Protein AF-N1Q7E8-F1 (afdb_monomer_lite)

Foldseek 3Di:
DDDDDDDDDDDDDDDDDDDDDDDDDDPPDDDDDDDPPPPPFPADVQATEDDDDDAALPGDPLLVQLQVVVVVVDALCVSQVVCSNVRHHRDDSVCSVVSNVVNVVNNVVVVVVCVVVVVDDDDPPVVVVCVVVVVVVCVVCVVVVVVVLLVVLQVVQVVVCVVVVHNDDHSVRSVVQVVCVVVVNHDDDPVPDPCPPVVVVVVVVVVVVVVVVVVVVVVVVVVVVVVVVVVVVVVVVVVVVVVVVVVVVVVVVVVVVVVVVVVVVVVVVVVVVVVVVVVVVVVVVVVVVVVVVVVVVVVQVVCCVVPVDGDD

Organism: Pseudocercospora fijiensis (strain CIRAD86) (NCBI:txid383855)

Radius of gyration: 53.57 Å; chains: 1; bounding box: 109×152×91 Å

InterPro domains:
  IPR056043 Domain of unknown function DUF7626 [PF24625] (58-112)

Secondary structure (DSSP, 8-state):
----------PPPPP---------------------------EETTEEE---PPP-SS--HHHHHHHHHHHTT--HHHHHHHHHHTT-EE--HHHHHHHHHHHHHHHHHHHHHHHHTTSS-PPTTHHHHHHHHHHHHHHHHHHHHHHHHHHHHHHHHHHHHHHHTS----HHHHHHHHHHHHTT-PPPPGGG-S-HHHHHHHHHHHHHHHHHHHHHHHHHHHHHHHHHHHHHHHHHHHHHHHHHHHHHHHHHHHHHHHHHHHHHHHHHHHHHHHHHHHHHHHHHHHHHHHHHHHHHHHHHHHHHHHHSS---

Structure (mmCIF, N/CA/C/O backbone):
data_AF-N1Q7E8-F1
#
_entry.id   AF-N1Q7E8-F1
#
loop_
_atom_site.group_PDB
_atom_site.id
_atom_site.type_symbol
_atom_site.label_atom_id
_atom_site.label_alt_id
_atom_site.label_comp_id
_atom_site.label_asym_id
_atom_site.label_entity_id
_atom_site.label_seq_id
_atom_site.pdbx_PDB_ins_code
_atom_site.Cartn_x
_atom_site.Cartn_y
_atom_site.Cartn_z
_atom_site.occupancy
_atom_site.B_iso_or_equiv
_atom_site.auth_seq_id
_atom_site.auth_comp_id
_atom_site.auth_asym_id
_atom_site.auth_atom_id
_atom_site.pdbx_PDB_model_num
ATOM 1 N N . MET A 1 1 ? 36.786 -18.836 21.505 1.00 41.03 1 MET A N 1
ATOM 2 C CA . MET A 1 1 ? 35.660 -17.904 21.715 1.00 41.03 1 MET A CA 1
ATOM 3 C C . MET A 1 1 ? 34.757 -18.063 20.502 1.00 41.03 1 MET A C 1
ATOM 5 O O . MET A 1 1 ? 35.149 -17.653 19.423 1.00 41.03 1 MET A O 1
ATOM 9 N N . SER A 1 2 ? 33.827 -19.023 20.539 1.00 41.47 2 SER A N 1
ATOM 10 C CA . SER A 1 2 ? 32.425 -18.819 20.968 1.00 41.47 2 SER A CA 1
ATOM 11 C C . SER A 1 2 ? 31.770 -17.718 20.135 1.00 41.47 2 SER A C 1
ATOM 13 O O . SER A 1 2 ? 32.227 -16.586 20.172 1.00 41.47 2 SER A O 1
ATOM 15 N N . GLY A 1 3 ? 30.714 -17.918 19.373 1.00 39.44 3 GLY A N 1
ATOM 16 C CA . GLY A 1 3 ? 29.769 -19.008 19.199 1.00 39.44 3 GLY A CA 1
ATOM 17 C C . GLY A 1 3 ? 28.640 -18.323 18.433 1.00 39.44 3 GLY A C 1
ATOM 18 O O . GLY A 1 3 ? 28.176 -17.278 18.880 1.00 39.44 3 GLY A O 1
ATOM 19 N N . LEU A 1 4 ? 28.295 -18.809 17.243 1.00 42.03 4 LEU A N 1
ATOM 20 C CA . LEU A 1 4 ? 27.219 -18.218 16.454 1.00 42.03 4 LEU A CA 1
ATOM 21 C C . LEU A 1 4 ? 26.187 -19.303 16.177 1.00 42.03 4 LEU A C 1
ATOM 23 O O . LEU A 1 4 ? 26.472 -20.312 15.532 1.00 42.03 4 LEU A O 1
ATOM 27 N N . GLU A 1 5 ? 25.027 -19.085 16.777 1.00 44.38 5 GLU A N 1
ATOM 28 C CA . GLU A 1 5 ? 23.849 -19.932 16.785 1.00 44.38 5 GLU A CA 1
ATOM 29 C C . GLU A 1 5 ? 23.361 -20.210 15.360 1.00 44.38 5 GLU A C 1
ATOM 31 O O . GLU A 1 5 ? 23.044 -19.300 14.594 1.00 44.38 5 GLU A O 1
ATOM 36 N N . MET A 1 6 ? 23.266 -21.493 15.016 1.00 42.44 6 MET A N 1
ATOM 37 C CA . MET A 1 6 ? 22.452 -21.964 13.904 1.00 42.44 6 MET A CA 1
ATOM 38 C C . MET A 1 6 ? 21.135 -22.477 14.481 1.00 42.44 6 MET A C 1
ATOM 40 O O . MET A 1 6 ? 21.096 -23.551 15.075 1.00 42.44 6 MET A O 1
ATOM 44 N N . PHE A 1 7 ? 20.060 -21.709 14.309 1.00 37.38 7 PHE A N 1
ATOM 45 C CA . PHE A 1 7 ? 18.698 -22.143 14.613 1.00 37.38 7 PHE A CA 1
ATOM 46 C C . PHE A 1 7 ? 17.868 -22.103 13.324 1.00 37.38 7 PHE A C 1
ATOM 48 O O . PHE A 1 7 ? 17.319 -21.074 12.943 1.00 37.38 7 PHE A O 1
ATOM 55 N N . TRP A 1 8 ? 17.819 -23.236 12.624 1.00 39.56 8 TRP A N 1
ATOM 56 C CA . TRP A 1 8 ? 16.884 -23.516 11.533 1.00 39.56 8 TRP A CA 1
ATOM 57 C C . TRP A 1 8 ? 16.322 -24.924 11.742 1.00 39.56 8 TRP A C 1
ATOM 59 O O . TRP A 1 8 ? 17.095 -25.860 11.926 1.00 39.56 8 TRP A O 1
ATOM 69 N N . GLY A 1 9 ? 14.996 -25.083 11.658 1.00 36.50 9 GLY A N 1
ATOM 70 C CA . GLY A 1 9 ? 14.378 -26.388 11.387 1.00 36.50 9 GLY A CA 1
ATOM 71 C C . GLY A 1 9 ? 13.337 -26.894 12.388 1.00 36.50 9 GLY A C 1
ATOM 72 O O . GLY A 1 9 ? 13.446 -28.021 12.854 1.00 36.50 9 GLY A O 1
ATOM 73 N N . GLY A 1 10 ? 12.297 -26.112 12.689 1.00 34.75 10 GLY A N 1
ATOM 74 C CA . GLY A 1 10 ? 11.057 -26.654 13.257 1.00 34.75 10 GLY A CA 1
ATOM 75 C C . GLY A 1 10 ? 10.098 -27.058 12.136 1.00 34.75 10 GLY A C 1
ATOM 76 O O . GLY A 1 10 ? 9.435 -26.197 11.565 1.00 34.75 10 GLY A O 1
ATOM 77 N N . ALA A 1 11 ? 10.049 -28.345 11.791 1.00 46.66 11 ALA A N 1
ATOM 78 C CA . ALA A 1 11 ? 9.068 -28.894 10.853 1.00 46.66 11 ALA A CA 1
ATOM 79 C C . ALA A 1 11 ? 7.669 -28.980 11.507 1.00 46.66 11 ALA A C 1
ATOM 81 O O . ALA A 1 11 ? 7.577 -29.376 12.673 1.00 46.66 11 ALA A O 1
ATOM 82 N N . PRO A 1 12 ? 6.572 -28.662 10.793 1.00 45.25 12 PRO A N 1
ATOM 83 C CA . PRO A 1 12 ? 5.222 -28.894 11.295 1.00 45.25 12 PRO A CA 1
ATOM 84 C C . PRO A 1 12 ? 4.872 -30.388 11.204 1.00 45.25 12 PRO A C 1
ATOM 86 O O . PRO A 1 12 ? 5.025 -31.011 10.153 1.00 45.25 12 PRO A O 1
ATOM 89 N N . LYS A 1 13 ? 4.410 -30.967 12.318 1.00 49.12 13 LYS A N 1
ATOM 90 C CA . LYS A 1 13 ? 3.870 -32.335 12.363 1.00 49.12 13 LYS A CA 1
ATOM 91 C C . LYS A 1 13 ? 2.478 -32.377 11.709 1.00 49.12 13 LYS A C 1
ATOM 93 O O . LYS A 1 13 ? 1.704 -31.444 11.927 1.00 49.12 13 LYS A O 1
ATOM 98 N N . PRO A 1 14 ? 2.133 -33.439 10.963 1.00 40.56 14 PRO A N 1
ATOM 99 C CA . PRO A 1 14 ? 0.775 -33.643 10.473 1.00 40.56 14 PRO A CA 1
ATOM 100 C C . PRO A 1 14 ? -0.157 -34.082 11.614 1.00 40.56 14 PRO A C 1
ATOM 102 O O . PRO A 1 14 ? 0.195 -34.953 12.408 1.00 40.56 14 PRO A O 1
ATOM 105 N N . LEU A 1 15 ? -1.341 -33.469 11.676 1.00 40.44 15 LEU A N 1
ATOM 106 C CA . LEU A 1 15 ? -2.513 -34.004 12.370 1.00 40.44 15 LEU A CA 1
ATOM 107 C C . LEU A 1 15 ? -3.167 -35.032 11.441 1.00 40.44 15 LEU A C 1
ATOM 109 O O . LEU A 1 15 ? -3.434 -34.686 10.296 1.00 40.44 15 LEU A O 1
ATOM 113 N N . ASN A 1 16 ? -3.402 -36.243 11.938 1.00 38.72 16 ASN A N 1
ATOM 114 C CA . ASN A 1 16 ? -4.509 -37.143 11.590 1.00 38.72 16 ASN A CA 1
ATOM 115 C C . ASN A 1 16 ? -4.538 -38.209 12.697 1.00 38.72 16 ASN A C 1
ATOM 117 O O . ASN A 1 16 ? -3.495 -38.761 13.034 1.00 38.72 16 ASN A O 1
ATOM 121 N N . GLU A 1 17 ? -5.600 -38.225 13.498 1.00 40.25 17 GLU A N 1
ATOM 122 C CA . GLU A 1 17 ? -6.770 -39.117 13.386 1.00 40.25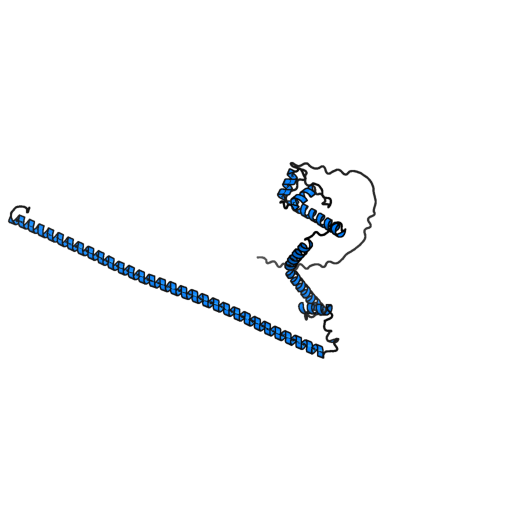 17 GLU A CA 1
ATOM 123 C C . GLU A 1 17 ? -6.581 -40.317 14.313 1.00 40.25 17 GLU A C 1
ATOM 125 O O . GLU A 1 17 ? -5.949 -41.286 13.933 1.00 40.25 17 GLU A O 1
ATOM 130 N N . ASP A 1 18 ? -7.158 -40.221 15.511 1.00 38.41 18 ASP A N 1
ATOM 131 C CA . ASP A 1 18 ? -7.621 -41.370 16.289 1.00 38.41 18 ASP A CA 1
ATOM 132 C C . ASP A 1 18 ? -8.948 -40.950 16.937 1.00 38.41 18 ASP A C 1
ATOM 134 O O . ASP A 1 18 ? -9.011 -40.375 18.026 1.00 38.41 18 ASP A O 1
ATOM 138 N N . ILE A 1 19 ? -10.024 -41.150 16.175 1.00 40.53 19 ILE A N 1
ATOM 139 C CA . ILE A 1 19 ? -11.373 -41.309 16.709 1.00 40.53 19 ILE A CA 1
ATOM 140 C C . ILE A 1 19 ? -11.411 -42.750 17.201 1.00 40.53 19 ILE A C 1
ATOM 142 O O . ILE A 1 19 ? -11.449 -43.659 16.376 1.00 40.53 19 ILE A O 1
ATOM 146 N N . ASP A 1 20 ? -11.417 -42.954 18.517 1.00 36.78 20 ASP A N 1
ATOM 147 C CA . ASP A 1 20 ? -11.816 -44.240 19.074 1.00 36.78 20 ASP A CA 1
ATOM 148 C C . ASP A 1 20 ? -12.896 -44.050 20.139 1.00 36.78 20 ASP A C 1
ATOM 150 O O . ASP A 1 20 ? -12.728 -43.447 21.201 1.00 36.78 20 ASP A O 1
ATOM 154 N N . THR A 1 21 ? -14.070 -44.522 19.754 1.00 37.84 21 THR A N 1
ATOM 155 C CA . THR A 1 21 ? -15.262 -44.714 20.560 1.00 37.84 21 THR A CA 1
ATOM 156 C C . THR A 1 21 ? -15.033 -45.793 21.615 1.00 37.84 21 THR A C 1
ATOM 158 O O . THR A 1 21 ? -14.575 -46.874 21.260 1.00 37.84 21 THR A O 1
ATOM 161 N N . ARG A 1 22 ? -15.511 -45.550 22.844 1.00 33.34 22 ARG A N 1
ATOM 162 C CA . ARG A 1 22 ? -16.231 -46.483 23.751 1.00 33.34 22 ARG A CA 1
ATOM 163 C C . ARG A 1 22 ? -15.781 -46.335 25.202 1.00 33.34 22 ARG A C 1
ATOM 165 O O . ARG A 1 22 ? -14.721 -46.793 25.605 1.00 33.34 22 ARG A O 1
ATOM 172 N N . GLY A 1 23 ? -16.685 -45.776 25.991 1.00 31.00 23 GLY A N 1
ATOM 173 C CA . GLY A 1 23 ? -16.715 -45.900 27.437 1.00 31.00 23 GLY A CA 1
ATOM 174 C C . GLY A 1 23 ? -18.151 -45.661 27.867 1.00 31.00 23 GLY A C 1
ATOM 175 O O . GLY A 1 23 ? -18.549 -44.519 28.065 1.00 31.00 23 GLY A O 1
ATOM 176 N N . GLU A 1 24 ? -18.940 -46.733 27.888 1.00 42.56 24 GLU A N 1
ATOM 177 C CA . GLU A 1 24 ? -20.248 -46.775 28.536 1.00 42.56 24 GLU A CA 1
ATOM 178 C C . GLU A 1 24 ? -20.079 -46.267 29.973 1.00 42.56 24 GLU A C 1
ATOM 180 O O . GLU A 1 24 ? -19.300 -46.829 30.741 1.00 42.56 24 GLU A O 1
ATOM 185 N N . PHE A 1 25 ? -20.758 -45.175 30.321 1.00 31.36 25 PHE A N 1
ATOM 186 C CA . PHE A 1 25 ? -20.869 -44.737 31.705 1.00 31.36 25 PHE A CA 1
ATOM 187 C C . PHE A 1 25 ? -22.340 -44.824 32.087 1.00 31.36 25 PHE A C 1
ATOM 189 O O . PHE A 1 25 ? -23.178 -44.055 31.611 1.00 31.36 25 PHE A O 1
ATOM 196 N N . GLU A 1 26 ? -22.635 -45.862 32.862 1.00 33.69 26 GLU A N 1
ATOM 197 C CA . GLU A 1 26 ? -23.952 -46.197 33.373 1.00 33.69 26 GLU A CA 1
ATOM 198 C C . GLU A 1 26 ? -24.560 -45.019 34.138 1.00 33.69 26 GLU A C 1
ATOM 200 O O . GLU A 1 26 ? -23.942 -44.390 34.996 1.00 33.69 26 GLU A O 1
ATOM 205 N N . LEU A 1 27 ? -25.813 -44.735 33.800 1.00 36.62 27 LEU A N 1
ATOM 206 C CA . LEU A 1 27 ? -26.636 -43.708 34.409 1.00 36.62 27 LEU A CA 1
ATOM 207 C C . LEU A 1 27 ? -27.253 -44.270 35.701 1.00 36.62 27 LEU A C 1
ATOM 209 O O . LEU A 1 27 ? -28.420 -44.664 35.713 1.00 36.62 27 LEU A O 1
ATOM 213 N N . THR A 1 28 ? -26.491 -44.333 36.795 1.00 35.31 28 THR A N 1
ATOM 214 C CA . THR A 1 28 ? -27.082 -44.536 38.127 1.00 35.31 28 THR A CA 1
ATOM 215 C C . THR A 1 28 ? -27.622 -43.209 38.634 1.00 35.31 28 THR A C 1
ATOM 217 O O . THR A 1 28 ? -26.898 -42.277 38.982 1.00 35.31 28 THR A O 1
ATOM 220 N N . ARG A 1 29 ? -28.946 -43.132 38.584 1.00 40.81 29 ARG A N 1
ATOM 221 C CA . ARG A 1 29 ? -29.791 -42.051 39.059 1.00 40.81 29 ARG A CA 1
ATOM 222 C C . ARG A 1 29 ? -30.003 -42.249 40.558 1.00 40.81 29 ARG A C 1
ATOM 224 O O . ARG A 1 29 ? -30.943 -42.939 40.931 1.00 40.81 29 ARG A O 1
ATOM 231 N N . ASP A 1 30 ? -29.161 -41.628 41.377 1.00 34.47 30 ASP A N 1
ATOM 232 C CA . ASP A 1 30 ? -29.423 -41.485 42.808 1.00 34.47 30 ASP A CA 1
ATOM 233 C C . ASP A 1 30 ? -29.953 -40.079 43.088 1.00 34.47 30 ASP A C 1
ATOM 235 O O . ASP A 1 30 ? -29.289 -39.054 42.921 1.00 34.47 30 ASP A O 1
ATOM 239 N N . VAL A 1 31 ? -31.235 -40.086 43.425 1.00 44.75 31 VAL A N 1
ATOM 240 C CA . VAL A 1 31 ? -32.028 -39.001 43.976 1.00 44.75 31 VAL A CA 1
ATOM 241 C C . VAL A 1 31 ? -31.725 -38.958 45.472 1.00 44.75 31 VAL A C 1
ATOM 243 O O . VAL A 1 31 ? -31.845 -39.987 46.125 1.00 44.75 31 VAL A O 1
ATOM 246 N N . ASP A 1 32 ? -31.274 -37.796 45.952 1.00 40.12 32 ASP A N 1
ATOM 247 C CA . ASP A 1 32 ? -31.560 -37.175 47.259 1.00 40.12 32 ASP A CA 1
ATOM 248 C C . ASP A 1 32 ? -30.334 -36.423 47.798 1.00 40.12 32 ASP A C 1
ATOM 250 O O . ASP A 1 32 ? -29.301 -37.010 48.115 1.00 40.12 32 ASP A O 1
ATOM 254 N N . ASN A 1 33 ? -30.462 -35.106 47.966 1.00 37.41 33 ASN A N 1
ATOM 255 C CA . ASN A 1 33 ? -30.606 -34.489 49.289 1.00 37.41 33 ASN A CA 1
ATOM 256 C C . ASN A 1 33 ? -30.184 -33.010 49.253 1.00 37.41 33 ASN A C 1
ATOM 258 O O . ASN A 1 33 ? -29.147 -32.633 48.708 1.00 37.41 33 ASN A O 1
ATOM 262 N N . GLU A 1 34 ? -31.043 -32.190 49.840 1.00 47.47 34 GLU A N 1
ATOM 263 C CA . GLU A 1 34 ? -31.017 -30.738 49.875 1.00 47.47 34 GLU A CA 1
ATOM 264 C C . GLU A 1 34 ? -29.772 -30.169 50.564 1.00 47.47 34 GLU A C 1
ATOM 266 O O . GLU A 1 34 ? -29.282 -30.690 51.568 1.00 47.47 34 GLU A O 1
ATOM 271 N N . GLY A 1 35 ? -29.303 -29.035 50.044 1.00 37.03 35 GLY A N 1
ATOM 272 C CA . GLY A 1 35 ? -28.247 -28.251 50.668 1.00 37.03 35 GLY A CA 1
ATOM 273 C C . GLY A 1 35 ? -27.615 -27.235 49.726 1.00 37.03 35 GLY A C 1
ATOM 274 O O . GLY A 1 35 ? -26.390 -27.181 49.640 1.00 37.03 35 GLY A O 1
ATOM 275 N N . GLU A 1 36 ? -28.410 -26.427 49.015 1.00 39.72 36 GLU A N 1
ATOM 276 C CA . GLU A 1 36 ? -27.888 -25.186 48.429 1.00 39.72 36 GLU A CA 1
ATOM 277 C C . GLU A 1 36 ? -27.548 -24.225 49.574 1.00 39.72 36 GLU A C 1
ATOM 279 O O . GLU A 1 36 ? -28.338 -23.380 49.986 1.00 39.72 36 GLU A O 1
ATOM 284 N N . SER A 1 37 ? -26.355 -24.386 50.147 1.00 43.94 37 SER A N 1
ATOM 285 C CA . SER A 1 37 ? -25.757 -23.350 50.973 1.00 43.94 37 SER A CA 1
ATOM 286 C C . SER A 1 37 ? -25.471 -22.160 50.062 1.00 43.94 37 SER A C 1
ATOM 288 O O . SER A 1 37 ? -24.547 -22.221 49.242 1.00 43.94 37 SER A O 1
ATOM 290 N N . GLU A 1 38 ? -26.263 -21.092 50.178 1.00 49.81 38 GLU A N 1
ATOM 291 C CA . GLU A 1 38 ? -25.926 -19.818 49.551 1.00 49.81 38 GLU A CA 1
ATOM 292 C C . GLU A 1 38 ? -24.482 -19.458 49.938 1.00 49.81 38 GLU A C 1
ATOM 294 O O . GLU A 1 38 ? -24.143 -19.501 51.126 1.00 49.81 38 GLU A O 1
ATOM 299 N N . PRO A 1 39 ? -23.596 -19.149 48.974 1.00 51.78 39 PRO A N 1
ATOM 300 C CA . PRO A 1 39 ? -22.228 -18.785 49.294 1.00 51.78 39 PRO A CA 1
ATOM 301 C C . PRO A 1 39 ? -22.265 -17.530 50.163 1.00 51.78 39 PRO A C 1
ATOM 303 O O . PRO A 1 39 ? -22.666 -16.459 49.706 1.00 51.78 39 PRO A O 1
ATOM 306 N N . GLU A 1 40 ? -21.865 -17.687 51.424 1.00 54.31 40 GLU A N 1
ATOM 307 C CA . GLU A 1 40 ? -21.886 -16.644 52.441 1.00 54.31 40 GLU A CA 1
ATOM 308 C C . GLU A 1 40 ? -21.154 -15.407 51.900 1.00 54.31 40 GLU A C 1
ATOM 310 O O . GLU A 1 40 ? -19.934 -15.400 51.701 1.00 54.31 40 GLU A O 1
ATOM 315 N N . SER A 1 41 ? -21.921 -14.372 51.541 1.00 55.69 41 SER A N 1
ATOM 316 C CA . SER A 1 41 ? -21.37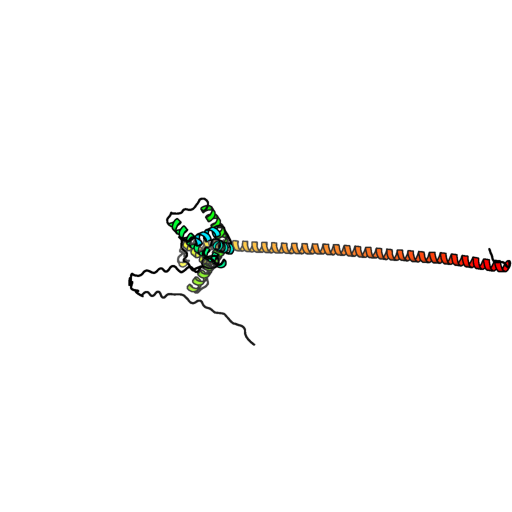4 -13.220 50.835 1.00 55.69 41 SER A CA 1
ATOM 317 C C . SER A 1 4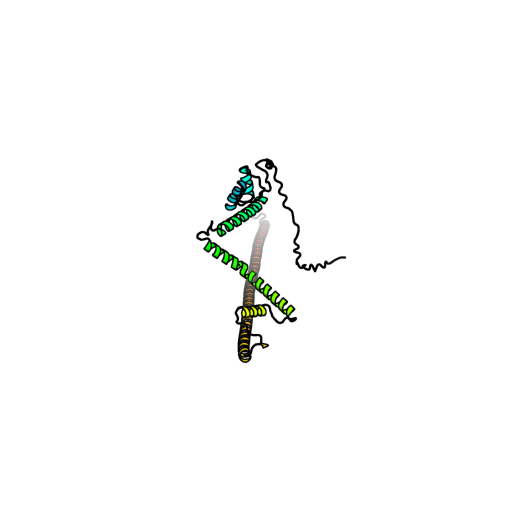1 ? -20.452 -12.465 51.793 1.00 55.69 41 SER A C 1
ATOM 319 O O . SER A 1 41 ? -20.914 -11.774 52.707 1.00 55.69 41 SER A O 1
ATOM 321 N N . LEU A 1 42 ? -19.139 -12.597 51.607 1.00 62.97 42 LEU A N 1
ATOM 322 C CA . LEU A 1 42 ? -18.160 -11.859 52.397 1.00 62.97 42 LEU A CA 1
ATOM 323 C C . LEU A 1 42 ? -18.344 -10.361 52.120 1.00 62.97 42 LEU A C 1
ATOM 325 O O . LEU A 1 42 ? -18.028 -9.860 51.036 1.00 62.97 42 LEU A O 1
ATOM 329 N N . ARG A 1 43 ? -18.902 -9.644 53.102 1.00 60.12 43 ARG A N 1
ATOM 330 C CA . ARG A 1 43 ? -19.062 -8.188 53.053 1.00 60.12 43 ARG A CA 1
ATOM 331 C C . ARG A 1 43 ? -17.687 -7.537 53.173 1.00 60.12 43 ARG A C 1
ATOM 333 O O . ARG A 1 43 ? -16.961 -7.764 54.136 1.00 60.12 43 ARG A O 1
ATOM 340 N N . VAL A 1 44 ? -17.340 -6.710 52.194 1.00 66.38 44 VAL A N 1
ATOM 341 C CA . VAL A 1 44 ? -16.084 -5.952 52.130 1.00 66.38 44 VAL A CA 1
ATOM 342 C C . VAL A 1 44 ? -16.427 -4.462 52.287 1.00 66.38 44 VAL A C 1
ATOM 344 O O . VAL A 1 44 ? -17.540 -4.059 51.943 1.00 66.38 44 VAL A O 1
ATOM 347 N N . PRO A 1 45 ? -15.527 -3.598 52.798 1.00 62.91 45 PRO A N 1
ATOM 348 C CA . PRO A 1 45 ? -15.806 -2.165 52.870 1.00 62.91 45 PRO A CA 1
ATOM 349 C C . PRO A 1 45 ? -16.246 -1.597 51.509 1.00 62.91 45 PRO A C 1
ATOM 351 O O . PRO A 1 45 ? -15.483 -1.608 50.539 1.00 62.91 45 PRO A O 1
ATOM 354 N N . GLY A 1 46 ? -17.493 -1.120 51.446 1.00 65.62 46 GLY A N 1
ATOM 355 C CA . GLY A 1 46 ? -18.105 -0.550 50.244 1.00 65.62 46 GLY A CA 1
ATOM 356 C C . GLY A 1 46 ? -18.803 -1.534 49.292 1.00 65.62 46 GLY A C 1
ATOM 357 O O . GLY A 1 46 ? -19.076 -1.129 48.171 1.00 65.62 46 GLY A O 1
ATOM 358 N N . GLY A 1 47 ? -19.080 -2.788 49.677 1.00 73.12 47 GLY A N 1
ATOM 359 C CA . GLY A 1 47 ? -19.929 -3.691 48.877 1.00 73.12 47 GLY A CA 1
ATOM 360 C C . GLY A 1 47 ? -19.649 -5.187 49.060 1.00 73.12 47 GLY A C 1
ATOM 361 O O . GLY A 1 47 ? -18.911 -5.604 49.955 1.00 73.12 47 GLY A O 1
ATOM 362 N N . VAL A 1 48 ? -20.234 -6.010 48.188 1.00 77.62 48 VAL A N 1
ATOM 363 C CA . VAL A 1 48 ? -20.020 -7.472 48.165 1.00 77.62 48 VAL A CA 1
ATOM 364 C C . VAL A 1 48 ? -18.767 -7.808 47.349 1.00 77.62 48 VAL A C 1
ATOM 366 O O . VAL A 1 48 ? -18.512 -7.183 46.320 1.00 77.62 48 VAL A O 1
ATOM 369 N N . ALA A 1 49 ? -17.956 -8.777 47.783 1.00 76.50 49 ALA A N 1
ATOM 370 C CA . ALA A 1 49 ? -16.801 -9.229 47.004 1.00 76.50 49 ALA A CA 1
ATOM 371 C C . ALA A 1 49 ? -17.215 -9.819 45.639 1.00 76.50 49 ALA A C 1
ATOM 373 O O . ALA A 1 49 ? -18.231 -10.504 45.528 1.00 76.50 49 ALA A O 1
ATOM 374 N N . ALA A 1 50 ? -16.411 -9.590 44.596 1.00 75.69 50 ALA A N 1
ATOM 375 C CA . ALA A 1 50 ? -16.645 -10.199 43.289 1.00 75.69 50 ALA A CA 1
ATOM 376 C C . ALA A 1 50 ? -16.398 -11.714 43.334 1.00 75.69 50 ALA A C 1
ATOM 378 O O . ALA A 1 50 ? -15.265 -12.163 43.506 1.00 75.69 50 ALA A O 1
ATOM 379 N N . ILE A 1 51 ? -17.466 -12.489 43.141 1.00 77.69 51 ILE A N 1
ATOM 380 C CA . ILE A 1 51 ? -17.431 -13.948 43.002 1.00 77.69 51 ILE A CA 1
ATOM 381 C C . ILE A 1 51 ? -17.492 -14.294 41.510 1.00 77.69 51 ILE A C 1
ATOM 383 O O . ILE A 1 51 ? -18.139 -13.601 40.719 1.00 77.69 51 ILE A O 1
ATOM 387 N N . ALA A 1 52 ? -16.807 -15.364 41.105 1.00 72.88 52 ALA A N 1
ATOM 388 C CA . ALA A 1 52 ? -16.861 -15.872 39.740 1.00 72.88 52 ALA A CA 1
ATOM 389 C C . ALA A 1 52 ? -18.251 -16.466 39.446 1.00 72.88 52 ALA A C 1
ATOM 391 O O . ALA A 1 52 ? -18.501 -17.642 39.685 1.00 72.88 52 ALA A O 1
ATOM 392 N N . LYS A 1 53 ? -19.161 -15.631 38.938 1.00 82.00 53 LYS A N 1
ATOM 393 C CA . LYS A 1 53 ? -20.503 -16.036 38.504 1.00 82.00 53 LYS A CA 1
ATOM 394 C C . LYS A 1 53 ? -20.539 -16.346 37.007 1.00 82.00 53 LYS A C 1
ATOM 396 O O . LYS A 1 53 ? -19.862 -15.670 36.220 1.00 82.00 53 LYS A O 1
ATOM 401 N N . LYS A 1 54 ? -21.362 -17.330 36.626 1.00 85.94 54 LYS A N 1
ATOM 402 C CA . LYS A 1 54 ? -21.712 -17.614 35.225 1.00 85.94 54 LYS A CA 1
ATOM 403 C C . LYS A 1 54 ? -22.420 -16.397 34.620 1.00 85.94 54 LYS A C 1
ATOM 405 O O . LYS A 1 54 ? -23.113 -15.674 35.325 1.00 85.94 54 LYS A O 1
ATOM 410 N N . ILE A 1 55 ? -22.200 -16.168 33.329 1.00 86.31 55 ILE A N 1
ATOM 411 C CA . ILE A 1 55 ? -22.859 -15.112 32.557 1.00 86.31 55 ILE A CA 1
ATOM 412 C C . ILE A 1 55 ? -23.993 -15.767 31.766 1.00 86.31 55 ILE A C 1
ATOM 414 O O . ILE A 1 55 ? -23.760 -16.772 31.092 1.00 86.31 55 ILE A O 1
ATOM 418 N N . THR A 1 56 ? -25.201 -15.226 31.890 1.00 85.19 56 THR A N 1
ATOM 419 C CA . THR A 1 56 ? -26.440 -15.731 31.279 1.00 85.19 56 THR A CA 1
ATOM 420 C C . THR A 1 56 ? -27.177 -14.605 30.564 1.00 85.19 56 THR A C 1
ATOM 422 O O . THR A 1 56 ? -26.945 -13.431 30.847 1.00 85.19 56 THR A O 1
ATOM 425 N N . ALA A 1 57 ? -28.051 -14.970 29.623 1.00 80.44 57 ALA A N 1
ATOM 426 C CA . ALA A 1 57 ? -28.868 -14.020 28.872 1.00 80.44 57 ALA A CA 1
ATOM 427 C C . ALA A 1 57 ? -29.915 -13.330 29.762 1.00 80.44 57 ALA A C 1
ATOM 429 O O . ALA A 1 57 ? -30.203 -12.151 29.572 1.00 80.44 57 ALA A O 1
ATOM 430 N N . ASP A 1 58 ? -30.436 -14.046 30.761 1.00 86.75 58 ASP A N 1
ATOM 431 C CA . ASP A 1 58 ? -31.182 -13.475 31.883 1.00 86.75 58 ASP A CA 1
ATOM 432 C C . ASP A 1 58 ? -30.165 -13.018 32.932 1.00 86.75 58 ASP A C 1
ATOM 434 O O . ASP A 1 58 ? -29.771 -13.762 33.834 1.00 86.75 58 ASP A O 1
ATOM 438 N N . TYR A 1 59 ? -29.619 -11.828 32.701 1.00 86.06 59 TYR A N 1
ATOM 439 C CA . TYR A 1 59 ? -28.551 -11.251 33.505 1.00 86.06 59 TYR A CA 1
ATOM 440 C C . TYR A 1 59 ? -29.065 -10.742 34.859 1.00 86.06 59 TYR A C 1
ATOM 442 O O . TYR A 1 59 ? -30.219 -10.335 35.002 1.00 86.06 59 TYR A O 1
ATOM 450 N N . ASP A 1 60 ? -28.192 -10.750 35.871 1.00 88.50 60 ASP A N 1
ATOM 451 C CA . ASP A 1 60 ? -28.533 -10.261 37.207 1.00 88.50 60 ASP A CA 1
ATOM 452 C C . ASP A 1 60 ? -28.545 -8.719 37.280 1.00 88.50 60 ASP A C 1
ATOM 454 O O . ASP A 1 60 ? -28.176 -8.008 36.342 1.00 88.50 60 ASP A O 1
ATOM 458 N N . SER A 1 61 ? -29.000 -8.173 38.413 1.00 91.44 61 SER A N 1
ATOM 459 C CA . SER A 1 61 ? -29.106 -6.717 38.614 1.00 91.44 61 SER A CA 1
ATOM 460 C C . SER A 1 61 ? -27.765 -5.988 38.445 1.00 91.44 61 SER A C 1
ATOM 462 O O . SER A 1 61 ? -27.737 -4.834 38.012 1.00 91.44 61 SER A O 1
ATOM 464 N N . ASP A 1 62 ? -26.650 -6.640 38.783 1.00 91.12 62 ASP A N 1
ATOM 465 C CA . ASP A 1 62 ? -25.317 -6.047 38.675 1.00 91.12 62 ASP A CA 1
ATOM 466 C C . ASP A 1 62 ? -24.831 -6.042 37.227 1.00 91.12 62 ASP A C 1
ATOM 468 O O . ASP A 1 62 ? -24.311 -5.029 36.753 1.00 91.12 62 ASP A O 1
ATOM 472 N N . ASP A 1 63 ? -25.057 -7.136 36.503 1.00 93.56 63 ASP A N 1
ATOM 473 C CA . ASP A 1 63 ? -24.779 -7.233 35.075 1.00 93.56 63 ASP A CA 1
ATOM 474 C C . ASP A 1 63 ? -25.624 -6.250 34.266 1.00 93.56 63 ASP A C 1
ATOM 476 O O . ASP A 1 63 ? -25.078 -5.545 33.417 1.00 93.56 63 ASP A O 1
ATOM 480 N N . GLY A 1 64 ? -26.911 -6.104 34.594 1.00 93.38 64 GLY A N 1
ATOM 481 C CA . GLY A 1 64 ? -27.788 -5.093 33.998 1.00 93.38 64 GLY A CA 1
ATOM 482 C C . GLY A 1 64 ? -27.231 -3.677 34.150 1.00 93.38 64 GLY A C 1
ATOM 483 O O . GLY A 1 64 ? -27.209 -2.901 33.193 1.00 93.38 64 GLY A O 1
ATOM 484 N N . ARG A 1 65 ? -26.680 -3.356 35.328 1.00 95.31 65 ARG A N 1
ATOM 485 C CA . ARG A 1 65 ? -26.061 -2.049 35.576 1.00 95.31 65 ARG A CA 1
ATOM 486 C C . ARG A 1 65 ? -24.747 -1.861 34.814 1.00 95.31 65 ARG A C 1
ATOM 488 O O . ARG A 1 65 ? -24.475 -0.762 34.330 1.00 95.31 65 ARG A O 1
ATOM 495 N N . ILE A 1 66 ? -23.937 -2.915 34.679 1.00 95.00 66 ILE A N 1
ATOM 496 C CA . ILE A 1 66 ? -22.731 -2.892 33.835 1.00 95.00 66 ILE A CA 1
ATOM 497 C C . ILE A 1 66 ? -23.111 -2.628 32.376 1.00 95.00 66 ILE A C 1
ATOM 499 O O . ILE A 1 66 ? -22.483 -1.777 31.745 1.00 95.00 66 ILE A O 1
ATOM 503 N N . ILE A 1 67 ? -24.126 -3.330 31.860 1.00 95.12 67 ILE A N 1
ATOM 504 C CA . ILE A 1 67 ? -24.624 -3.191 30.486 1.00 95.12 67 ILE A CA 1
ATOM 505 C C . ILE A 1 67 ? -25.046 -1.741 30.221 1.00 95.12 67 ILE A C 1
ATOM 507 O O . ILE A 1 67 ? -24.540 -1.124 29.285 1.00 95.12 67 ILE A O 1
ATOM 511 N N . GLU A 1 68 ? -25.892 -1.173 31.083 1.00 95.94 68 GLU A N 1
ATOM 512 C CA . GLU A 1 68 ? -26.409 0.193 30.943 1.00 95.94 68 GLU A CA 1
ATOM 513 C C . GLU A 1 68 ? -25.278 1.235 30.880 1.00 95.94 68 GLU A C 1
ATOM 515 O O . GLU A 1 68 ? -25.199 2.042 29.949 1.00 95.94 68 GLU A O 1
ATOM 520 N N . LEU A 1 69 ? -24.348 1.191 31.842 1.00 96.62 69 LEU A N 1
ATOM 521 C CA . LEU A 1 69 ? -23.239 2.145 31.894 1.00 96.62 69 LEU A CA 1
ATOM 522 C C . LEU A 1 69 ? -22.274 1.970 30.710 1.00 96.62 69 LEU A C 1
ATOM 524 O O . LEU A 1 69 ? -21.686 2.942 30.227 1.00 96.62 69 LEU A O 1
ATOM 528 N N . LYS A 1 70 ? -22.104 0.739 30.216 1.00 95.88 70 LYS A N 1
ATOM 529 C CA . LYS A 1 70 ? -21.248 0.458 29.061 1.00 95.88 70 LYS A CA 1
ATOM 530 C C . LYS A 1 70 ? -21.859 0.870 27.734 1.00 95.88 70 LYS A C 1
ATOM 532 O O . LYS A 1 70 ? -21.122 1.356 26.878 1.00 95.88 70 LYS A O 1
ATOM 537 N N . GLN A 1 71 ? -23.170 0.736 27.571 1.00 94.44 71 GLN A N 1
ATOM 538 C CA . GLN A 1 71 ? -23.885 1.262 26.407 1.00 94.44 71 GLN A CA 1
ATOM 539 C C . GLN A 1 71 ? -23.789 2.795 26.343 1.00 94.44 71 GLN A C 1
ATOM 541 O O . GLN A 1 71 ? -23.613 3.356 25.265 1.00 94.44 71 GLN A O 1
ATOM 546 N N . GLN A 1 72 ? -23.761 3.469 27.499 1.00 96.12 72 GLN A N 1
ATOM 547 C CA . GLN A 1 72 ? -23.507 4.914 27.614 1.00 96.12 72 GLN A CA 1
ATOM 548 C C . GLN A 1 72 ? -22.021 5.306 27.461 1.00 96.12 72 GLN A C 1
ATOM 550 O O . GLN A 1 72 ? -21.668 6.475 27.598 1.00 96.12 72 GLN A O 1
ATOM 555 N N . SER A 1 73 ? -21.140 4.353 27.133 1.00 95.12 73 SER A N 1
ATOM 556 C CA . SER A 1 73 ? -19.708 4.570 26.875 1.00 95.12 73 SER A CA 1
ATOM 557 C C . SER A 1 73 ? -18.883 5.076 28.071 1.00 95.12 73 SER A C 1
ATOM 559 O O . SER A 1 73 ? -17.853 5.727 27.885 1.00 95.12 73 SER A O 1
ATOM 561 N N . TYR A 1 74 ? -19.272 4.747 29.308 1.00 96.81 74 TYR A N 1
ATOM 562 C CA . TYR A 1 74 ? -18.448 5.051 30.484 1.00 96.81 74 TYR A CA 1
ATOM 563 C C . TYR A 1 74 ? -17.178 4.181 30.580 1.00 96.81 74 TYR A C 1
ATOM 565 O O . TYR A 1 74 ? -17.127 3.034 30.111 1.00 96.81 74 TYR A O 1
ATOM 573 N N . SER A 1 75 ? -16.134 4.732 31.219 1.00 96.69 75 SER A N 1
ATOM 574 C CA . SER A 1 75 ? -14.857 4.035 31.431 1.00 96.69 75 SER A CA 1
ATOM 575 C C . SER A 1 75 ? -14.981 2.889 32.440 1.00 96.69 75 SER A C 1
ATOM 577 O O . SER A 1 75 ? -15.851 2.893 33.312 1.00 96.69 75 SER A O 1
ATOM 579 N N . ASP A 1 76 ? -14.082 1.910 32.347 1.00 96.38 76 ASP A N 1
ATOM 580 C CA . ASP A 1 76 ? -14.055 0.742 33.236 1.00 96.38 76 ASP A CA 1
ATOM 581 C C . ASP A 1 76 ? -13.894 1.135 34.714 1.00 96.38 76 ASP A C 1
ATOM 583 O O . ASP A 1 76 ? -14.556 0.563 35.585 1.00 96.38 76 ASP A O 1
ATOM 587 N N . GLU A 1 77 ? -13.051 2.133 35.012 1.00 96.38 77 GLU A N 1
ATOM 588 C CA . GLU A 1 77 ? -12.882 2.639 36.378 1.00 96.38 77 GLU A CA 1
ATOM 589 C C . GLU A 1 77 ? -14.152 3.313 36.896 1.00 96.38 77 GLU A C 1
ATOM 591 O O . GLU A 1 77 ? -14.511 3.133 38.062 1.00 96.38 77 GLU A O 1
ATOM 596 N N . TYR A 1 78 ? -14.847 4.062 36.035 1.00 96.50 78 TYR A N 1
ATOM 597 C CA . TYR A 1 78 ? -16.089 4.731 36.403 1.00 96.50 78 TYR A CA 1
ATOM 598 C C . TYR A 1 78 ? -17.184 3.720 36.740 1.00 96.50 78 TYR A C 1
ATOM 600 O O . TYR A 1 78 ? -17.832 3.845 37.778 1.00 96.50 78 TYR A O 1
ATOM 608 N N . VAL A 1 79 ? -17.353 2.693 35.901 1.00 96.50 79 VAL A N 1
ATOM 609 C CA . VAL A 1 79 ? -18.335 1.623 36.126 1.00 96.50 79 VAL A CA 1
ATOM 610 C C . VAL A 1 79 ? -18.067 0.926 37.458 1.00 96.50 79 VAL A C 1
ATOM 612 O O . VAL A 1 79 ? -18.971 0.819 38.284 1.00 96.50 79 VAL A O 1
ATOM 615 N N . ALA A 1 80 ? -16.821 0.520 37.718 1.00 95.06 80 ALA A N 1
ATOM 616 C CA . ALA A 1 80 ? -16.457 -0.117 38.984 1.00 95.06 80 ALA A CA 1
ATOM 617 C C . ALA A 1 80 ? -16.733 0.793 40.197 1.00 95.06 80 ALA A C 1
ATOM 619 O O . ALA A 1 80 ? -17.294 0.340 41.196 1.00 95.06 80 ALA A O 1
ATOM 620 N N . GLY A 1 81 ? -16.392 2.083 40.097 1.00 94.69 81 GLY A N 1
ATOM 621 C CA . GLY A 1 81 ? -16.668 3.065 41.145 1.00 94.69 81 GLY A CA 1
ATOM 622 C C . GLY A 1 81 ? -18.164 3.281 41.384 1.00 94.69 81 GLY A C 1
ATOM 623 O O . GLY A 1 81 ? -18.585 3.409 42.532 1.00 94.69 81 GLY A O 1
ATOM 624 N N . LYS A 1 82 ? -18.981 3.278 40.325 1.00 95.00 82 LYS A N 1
ATOM 625 C CA . LYS A 1 82 ? -20.438 3.415 40.434 1.00 95.00 82 LYS A CA 1
ATOM 626 C C . LYS A 1 82 ? -21.095 2.213 41.092 1.00 95.00 82 LYS A C 1
ATOM 628 O O . LYS A 1 82 ? -21.888 2.406 42.006 1.00 95.00 82 LYS A O 1
ATOM 633 N N . LEU A 1 83 ? -20.706 0.999 40.710 1.00 93.44 83 LEU A N 1
ATOM 634 C CA . LEU A 1 83 ? -21.193 -0.219 41.361 1.00 93.44 83 LEU A CA 1
ATOM 635 C C . LEU A 1 83 ? -20.859 -0.214 42.859 1.00 93.44 83 LEU A C 1
ATOM 637 O O . LEU A 1 83 ? -21.713 -0.521 43.684 1.00 93.44 83 LEU A O 1
ATOM 641 N N . GLN A 1 84 ? -19.651 0.229 43.224 1.00 92.44 84 GLN A N 1
ATOM 642 C CA . GLN A 1 84 ? -19.254 0.360 44.626 1.00 92.44 84 GLN A CA 1
ATOM 643 C C . GLN A 1 84 ? -20.077 1.425 45.378 1.00 92.44 84 GLN A C 1
ATOM 645 O O . GLN A 1 84 ? -20.503 1.190 46.505 1.00 92.44 84 GLN A O 1
ATOM 650 N N . GLN A 1 85 ? -20.328 2.589 44.767 1.00 92.38 85 GLN A N 1
ATOM 651 C CA . GLN A 1 85 ? -21.172 3.643 45.358 1.00 92.38 85 GLN A CA 1
ATOM 652 C C . GLN A 1 85 ? -22.612 3.173 45.593 1.00 92.38 85 GLN A C 1
ATOM 654 O O . GLN A 1 85 ? -23.227 3.549 46.585 1.00 92.38 85 GLN A O 1
ATOM 659 N N . GLU A 1 86 ? -23.134 2.349 44.687 1.00 91.38 86 GLU A N 1
ATOM 660 C CA . GLU A 1 86 ? -24.479 1.772 44.758 1.00 91.38 86 GLU A CA 1
ATOM 661 C C . GLU A 1 86 ? -24.563 0.566 45.716 1.00 91.38 86 GLU A C 1
ATOM 663 O O . GLU A 1 86 ? -25.630 -0.022 45.866 1.00 91.38 86 GLU A O 1
ATOM 668 N N . GLY A 1 87 ? -23.460 0.186 46.376 1.00 88.12 87 GLY A N 1
ATOM 669 C CA . GLY A 1 87 ? -23.414 -0.948 47.306 1.00 88.12 87 GLY A CA 1
ATOM 670 C C . GLY A 1 87 ? -23.488 -2.323 46.631 1.00 88.12 87 GLY A C 1
ATOM 671 O O . GLY A 1 87 ? -23.750 -3.320 47.304 1.00 88.12 87 GLY A O 1
ATOM 672 N N . ARG A 1 88 ? -23.257 -2.381 45.314 1.00 89.62 88 ARG A N 1
ATOM 673 C CA . ARG A 1 88 ? -23.274 -3.600 44.495 1.00 89.62 88 ARG A CA 1
ATOM 674 C C . ARG A 1 88 ? -21.967 -4.386 44.620 1.00 89.62 88 ARG A C 1
ATOM 676 O O . ARG A 1 88 ? -21.087 -4.057 45.424 1.00 89.62 88 ARG A O 1
ATOM 683 N N . VAL A 1 89 ? -21.822 -5.443 43.817 1.00 87.81 89 VAL A N 1
ATOM 684 C CA . VAL A 1 89 ? -20.570 -6.199 43.734 1.00 87.81 89 VAL A CA 1
ATOM 685 C C . VAL A 1 89 ? -19.396 -5.283 43.378 1.00 87.81 89 VAL A C 1
ATOM 687 O O . VAL A 1 89 ? -19.393 -4.548 42.388 1.00 87.81 89 VAL A O 1
ATOM 690 N N . ARG A 1 90 ? -18.347 -5.371 44.194 1.00 87.31 90 ARG A N 1
ATOM 691 C CA . ARG A 1 90 ? -17.110 -4.617 44.041 1.00 87.31 90 ARG A CA 1
ATOM 692 C C . ARG A 1 90 ? -16.225 -5.269 42.985 1.00 87.31 90 ARG A C 1
ATOM 694 O O . ARG A 1 90 ? -15.367 -6.101 43.285 1.00 87.31 90 ARG A O 1
ATOM 701 N N . TYR A 1 91 ? -16.401 -4.841 41.744 1.00 89.62 91 TYR A N 1
ATOM 702 C CA . TYR A 1 91 ? -15.489 -5.183 40.661 1.00 89.62 91 TYR A CA 1
ATOM 703 C C . TYR A 1 91 ? -14.193 -4.375 40.726 1.00 89.62 91 TYR A C 1
ATOM 705 O O . TYR A 1 91 ? -14.153 -3.226 41.164 1.00 89.62 91 TYR A O 1
ATOM 713 N N . VAL A 1 92 ? -13.113 -4.969 40.220 1.00 90.81 92 VAL A N 1
ATOM 714 C CA . VAL A 1 92 ? -11.886 -4.230 39.908 1.00 90.81 92 VAL A CA 1
ATOM 715 C C . VAL A 1 92 ? -12.042 -3.653 38.503 1.00 90.81 92 VAL A C 1
ATOM 717 O O . VAL A 1 92 ? -12.408 -4.404 37.602 1.00 90.81 92 VAL A O 1
ATOM 720 N N . GLY A 1 93 ? -11.716 -2.373 38.283 1.00 90.69 93 GLY A N 1
ATOM 721 C CA . GLY A 1 93 ? -11.880 -1.702 36.978 1.00 90.69 93 GLY A CA 1
ATOM 722 C C . GLY A 1 93 ? -11.409 -2.551 35.789 1.00 90.69 93 GLY A C 1
ATOM 723 O O . GLY A 1 93 ? -12.196 -2.853 34.902 1.00 90.69 93 GLY A O 1
ATOM 724 N N . LYS A 1 94 ? -10.191 -3.111 35.855 1.00 93.31 94 LYS A N 1
ATOM 725 C CA . LYS A 1 94 ? -9.619 -3.986 34.805 1.00 93.31 94 LYS A CA 1
ATOM 726 C C . LYS A 1 94 ? -10.453 -5.225 34.429 1.00 93.31 94 LYS A C 1
ATOM 728 O O . LYS A 1 94 ? -10.195 -5.849 33.407 1.00 93.31 94 LYS A O 1
ATOM 733 N N . THR A 1 95 ? -11.387 -5.643 35.284 1.00 92.00 95 THR A N 1
ATOM 734 C CA . THR A 1 95 ? -12.240 -6.825 35.068 1.00 92.00 95 THR A CA 1
ATOM 735 C C . THR A 1 95 ? -13.575 -6.486 34.410 1.00 92.00 95 THR A C 1
ATOM 737 O O . THR A 1 95 ? -14.184 -7.372 33.808 1.00 92.00 95 THR A O 1
ATOM 740 N N . ILE A 1 96 ? -14.000 -5.217 34.464 1.00 94.69 96 ILE A N 1
ATOM 741 C CA . ILE A 1 96 ? -15.266 -4.754 33.888 1.00 94.69 96 ILE A CA 1
ATOM 742 C C . ILE A 1 96 ? -15.280 -4.974 32.378 1.00 94.69 96 ILE A C 1
ATOM 744 O O . ILE A 1 96 ? -16.209 -5.604 31.883 1.00 94.69 96 ILE A O 1
ATOM 748 N N . GLY A 1 97 ? -14.242 -4.546 31.650 1.00 94.00 97 GLY A N 1
ATOM 749 C CA . GLY A 1 97 ? -14.187 -4.713 30.196 1.00 94.00 97 GLY A CA 1
ATOM 750 C C . GLY A 1 97 ? -14.313 -6.173 29.746 1.00 94.00 97 GLY A C 1
ATOM 751 O O . GLY A 1 97 ? -15.094 -6.487 28.850 1.00 94.00 97 GLY A O 1
ATOM 752 N N . SER A 1 98 ? -13.616 -7.097 30.418 1.00 93.69 98 SER A N 1
ATOM 753 C CA . SER A 1 98 ? -13.720 -8.536 30.124 1.00 93.69 98 SER A CA 1
ATOM 754 C C . SER A 1 98 ? -15.104 -9.110 30.452 1.00 93.69 98 SER A C 1
ATOM 756 O O . SER A 1 98 ? -15.606 -9.964 29.717 1.00 93.69 98 SER A O 1
ATOM 758 N N . ARG A 1 99 ? -15.737 -8.673 31.550 1.00 92.56 99 ARG A N 1
ATOM 759 C CA . ARG A 1 99 ? -17.098 -9.102 31.907 1.00 92.56 99 ARG A CA 1
ATOM 760 C C . ARG A 1 99 ? -18.130 -8.570 30.913 1.00 92.56 99 ARG A C 1
ATOM 762 O O . ARG A 1 99 ? -18.927 -9.352 30.410 1.00 92.56 99 ARG A O 1
ATOM 769 N N . TRP A 1 100 ? -18.043 -7.291 30.562 1.00 94.69 100 TRP A N 1
ATOM 770 C CA . TRP A 1 100 ? -18.886 -6.650 29.558 1.00 94.69 100 TRP A CA 1
ATOM 771 C C . TRP A 1 100 ? -18.797 -7.327 28.190 1.00 94.69 100 TRP A C 1
ATOM 773 O O . TRP A 1 100 ? -19.829 -7.614 27.605 1.00 94.69 100 TRP A O 1
ATOM 783 N N . ASN A 1 101 ? -17.599 -7.651 27.695 1.00 94.75 101 ASN A N 1
ATOM 784 C CA . ASN A 1 101 ? -17.465 -8.318 26.393 1.00 94.75 101 ASN A CA 1
ATOM 785 C C . ASN A 1 101 ? -18.139 -9.698 26.370 1.00 94.75 101 ASN A C 1
ATOM 787 O O . ASN A 1 101 ? -18.712 -10.085 25.358 1.00 94.75 101 ASN A O 1
ATOM 791 N N . ARG A 1 102 ? -18.085 -10.437 27.485 1.00 94.06 102 ARG A N 1
ATOM 792 C CA . ARG A 1 102 ? -18.774 -11.728 27.605 1.00 94.06 102 ARG A CA 1
ATOM 793 C C . ARG A 1 102 ? -20.291 -11.562 27.701 1.00 94.06 102 ARG A C 1
ATOM 795 O O . ARG A 1 102 ? -20.997 -12.315 27.048 1.00 94.06 102 ARG A O 1
ATOM 802 N N . LEU A 1 103 ? -20.773 -10.577 28.465 1.00 94.56 103 LEU A N 1
ATOM 803 C CA . LEU A 1 103 ? -22.198 -10.222 28.520 1.00 94.56 103 LEU A CA 1
ATOM 804 C C . LEU A 1 103 ? -22.717 -9.818 27.143 1.00 94.56 103 LEU A C 1
ATOM 806 O O . LEU A 1 103 ? -23.717 -10.353 26.689 1.00 94.56 103 LEU A O 1
ATOM 810 N N . ARG A 1 104 ? -21.996 -8.927 26.459 1.00 95.31 104 ARG A N 1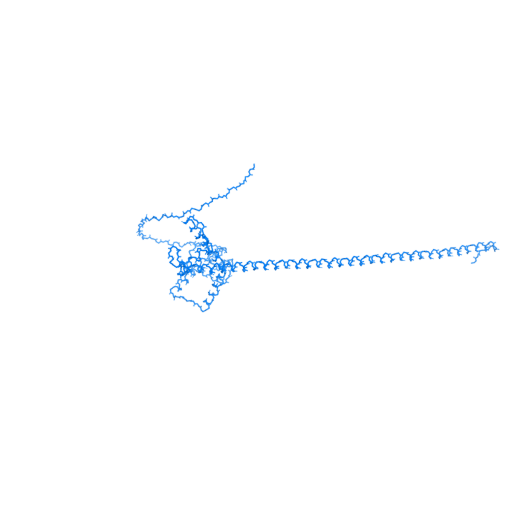
ATOM 811 C CA . ARG A 1 104 ? -22.329 -8.473 25.111 1.00 95.31 104 ARG A CA 1
ATOM 812 C C . ARG A 1 104 ? -22.466 -9.650 24.153 1.00 95.31 104 ARG A C 1
ATOM 814 O O . ARG A 1 104 ? -23.472 -9.713 23.473 1.00 95.31 104 ARG A O 1
ATOM 821 N N . LYS A 1 105 ? -21.518 -10.592 24.161 1.00 94.69 105 LYS A N 1
ATOM 822 C CA . LYS A 1 105 ? -21.603 -11.780 23.309 1.00 94.69 105 LYS A CA 1
ATOM 823 C C . LYS A 1 105 ? -22.868 -12.600 23.584 1.00 94.69 105 LYS A C 1
ATOM 825 O O . LYS A 1 105 ? -23.560 -12.962 22.654 1.00 94.69 105 LYS A O 1
ATOM 830 N N . VAL A 1 106 ? -23.194 -12.850 24.853 1.00 94.44 106 VAL A N 1
ATOM 831 C CA . VAL A 1 106 ? -24.412 -13.602 25.209 1.00 94.44 106 VAL A CA 1
ATOM 832 C C . VAL A 1 106 ? -25.688 -12.855 24.794 1.00 94.44 106 VAL A C 1
ATOM 834 O O . VAL A 1 106 ? -26.673 -13.487 24.433 1.00 94.44 106 VAL A O 1
ATOM 837 N N . LEU A 1 107 ? -25.685 -11.520 24.837 1.00 93.38 107 LEU A N 1
ATOM 838 C CA . LEU A 1 107 ? -26.802 -10.704 24.350 1.00 93.38 107 LEU A CA 1
ATOM 839 C C . LEU A 1 107 ? -26.898 -10.693 22.819 1.00 93.38 107 LEU A C 1
ATOM 841 O O . LEU A 1 107 ? -28.005 -10.704 22.298 1.00 93.38 107 LEU A O 1
ATOM 845 N N . GLU A 1 108 ? -25.763 -10.660 22.118 1.00 93.56 108 GLU A N 1
ATOM 846 C CA . GLU A 1 108 ? -25.689 -10.803 20.658 1.00 93.56 108 GLU A CA 1
ATOM 847 C C . GLU A 1 108 ? -26.236 -12.173 20.242 1.00 93.56 108 GLU A C 1
ATOM 849 O O . GLU A 1 108 ? -27.183 -12.218 19.469 1.00 93.56 108 GLU A O 1
ATOM 854 N N . ASP A 1 109 ? -25.751 -13.258 20.857 1.00 94.19 109 ASP A N 1
ATOM 855 C CA . ASP A 1 109 ? -26.222 -14.623 20.596 1.00 94.19 109 ASP A CA 1
ATOM 856 C C . ASP A 1 109 ? -27.747 -14.751 20.862 1.00 94.19 109 ASP A C 1
ATOM 858 O O . ASP A 1 109 ? -28.469 -15.329 20.055 1.00 94.19 109 ASP A O 1
ATOM 862 N N . ARG A 1 110 ? -28.274 -14.150 21.948 1.00 93.12 110 ARG A N 1
ATOM 863 C CA . ARG A 1 110 ? -29.729 -14.118 22.228 1.00 93.12 110 ARG A CA 1
ATOM 864 C C . ARG A 1 110 ? -30.505 -13.340 21.162 1.00 93.12 110 ARG A C 1
ATOM 866 O O . ARG A 1 110 ? -31.616 -13.720 20.817 1.00 93.12 110 ARG A O 1
ATOM 873 N N . ASN A 1 111 ? -29.972 -12.216 20.690 1.00 91.94 111 ASN A N 1
ATOM 874 C CA . ASN A 1 111 ? -30.630 -11.431 19.648 1.00 91.94 111 ASN A CA 1
ATOM 875 C C . ASN A 1 111 ? -30.632 -12.174 18.308 1.00 91.94 111 ASN A C 1
ATOM 877 O O . ASN A 1 111 ? -31.636 -12.102 17.609 1.00 91.94 111 ASN A O 1
ATOM 881 N N . ASP A 1 112 ? -29.563 -12.902 17.982 1.00 92.94 112 ASP A N 1
ATOM 882 C CA . ASP A 1 112 ? -29.514 -13.768 16.801 1.00 92.94 112 ASP A CA 1
ATOM 883 C C . ASP A 1 112 ? -30.597 -14.860 16.888 1.00 92.94 112 ASP A C 1
ATOM 885 O O . ASP A 1 112 ? -31.364 -15.022 15.945 1.00 92.94 112 ASP A O 1
ATOM 889 N N . GLU A 1 113 ? -30.754 -15.521 18.045 1.00 93.62 113 GLU A N 1
ATOM 890 C CA . GLU A 1 113 ? -31.848 -16.483 18.283 1.00 93.62 113 GLU A CA 1
ATOM 891 C C . GLU A 1 113 ? -33.236 -15.838 18.107 1.00 93.62 113 GLU A C 1
ATOM 893 O O . GLU A 1 113 ? -34.115 -16.413 17.472 1.00 93.62 113 GLU A O 1
ATOM 898 N N . LEU A 1 114 ? -33.438 -14.618 18.620 1.00 93.56 114 LEU A N 1
ATOM 899 C CA . LEU A 1 114 ? -34.705 -13.895 18.454 1.00 93.56 114 LEU A CA 1
ATOM 900 C C . LEU A 1 114 ? -34.985 -13.510 16.996 1.00 93.56 114 LEU A C 1
ATOM 902 O O . LEU A 1 114 ? -36.150 -13.452 16.607 1.00 93.56 114 LEU A O 1
ATOM 906 N N . LEU A 1 115 ? -33.951 -13.206 16.209 1.00 93.19 115 LEU A N 1
ATOM 907 C CA . LEU A 1 115 ? -34.087 -12.930 14.778 1.00 93.19 115 LEU A CA 1
ATOM 908 C C . LEU A 1 115 ? -34.414 -14.213 14.000 1.00 93.19 115 LEU A C 1
ATOM 910 O O . LEU A 1 115 ? -35.295 -14.185 13.144 1.00 93.19 115 LEU A O 1
ATOM 914 N N . ASP A 1 116 ? -33.755 -15.328 14.323 1.00 93.69 116 ASP A N 1
ATOM 915 C CA . ASP A 1 116 ? -34.001 -16.635 13.699 1.00 93.69 116 ASP A CA 1
ATOM 916 C C . ASP A 1 116 ? -35.411 -17.175 14.014 1.00 93.69 116 ASP A C 1
ATOM 918 O O . ASP A 1 116 ? -36.051 -17.772 13.147 1.00 93.69 116 ASP A O 1
ATOM 922 N N . ASP A 1 117 ? -35.919 -16.919 15.224 1.00 94.75 117 ASP A N 1
ATOM 923 C CA . ASP A 1 117 ? -37.275 -17.285 15.662 1.00 94.75 117 ASP A CA 1
ATOM 924 C C . ASP A 1 117 ? -38.367 -16.296 15.187 1.00 94.75 117 ASP A C 1
ATOM 926 O O . ASP A 1 117 ? -39.534 -16.436 15.563 1.00 94.75 117 ASP A O 1
ATOM 930 N N . GLU A 1 118 ? -38.012 -15.280 14.388 1.00 90.38 118 GLU A N 1
ATOM 931 C CA . GLU A 1 118 ? -38.904 -14.196 13.924 1.00 90.38 118 GLU A CA 1
ATOM 932 C C . GLU A 1 118 ? -39.581 -13.405 15.072 1.00 90.38 118 GLU A C 1
ATOM 934 O O . GLU A 1 118 ? -40.641 -12.795 14.910 1.00 90.38 118 GLU A O 1
ATOM 939 N N . LEU A 1 119 ? -38.970 -13.399 16.262 1.00 90.75 119 LEU A N 1
ATOM 940 C CA . LEU A 1 119 ? -39.418 -12.642 17.439 1.00 90.75 119 LEU A CA 1
ATOM 941 C C . LEU A 1 119 ? -38.823 -11.226 17.501 1.00 90.75 119 LEU A C 1
ATOM 943 O O . LEU A 1 119 ? -39.290 -10.390 18.280 1.00 90.75 119 LEU A O 1
ATOM 947 N N . SER A 1 120 ? -37.803 -10.956 16.689 1.00 91.00 120 SER A N 1
ATOM 948 C CA . SER A 1 120 ? -37.219 -9.640 16.433 1.00 91.00 120 SER A CA 1
ATOM 949 C C . SER A 1 120 ? -37.132 -9.410 14.924 1.00 91.00 120 SER A C 1
ATOM 951 O O . SER A 1 120 ? -37.119 -10.362 14.150 1.00 91.00 120 SER A O 1
ATOM 953 N N . ASP A 1 121 ? -37.039 -8.150 14.503 1.00 92.06 121 ASP A N 1
ATOM 954 C CA . ASP A 1 121 ? -36.890 -7.780 13.093 1.00 92.06 121 ASP A CA 1
ATOM 955 C C . ASP A 1 121 ? -35.841 -6.670 12.932 1.00 92.06 121 ASP A C 1
ATOM 957 O O . ASP A 1 121 ? -35.440 -6.017 13.904 1.00 92.06 121 ASP A O 1
ATOM 961 N N . TRP A 1 122 ? -35.401 -6.461 11.697 1.00 93.00 122 TRP A N 1
ATOM 962 C CA . TRP A 1 122 ? -34.519 -5.370 11.307 1.00 93.00 122 TRP A CA 1
ATOM 963 C C . TRP A 1 122 ? -35.295 -4.053 11.247 1.00 93.00 122 TRP A C 1
ATOM 965 O O . TRP A 1 122 ? -36.400 -3.960 10.709 1.00 93.00 122 TRP A O 1
ATOM 975 N N . HIS A 1 123 ? -34.704 -2.991 11.782 1.00 92.50 123 HIS A N 1
ATOM 976 C CA . HIS A 1 123 ? -35.339 -1.681 11.837 1.00 92.50 123 HIS A CA 1
ATOM 977 C C . HIS A 1 123 ? -35.020 -0.833 10.602 1.00 92.50 123 HIS A C 1
ATOM 979 O O . HIS A 1 123 ? -34.012 -0.991 9.907 1.00 92.50 123 HIS A O 1
ATOM 985 N N . VAL A 1 124 ? -35.882 0.157 10.353 1.00 93.00 124 VAL A N 1
ATOM 986 C CA . VAL A 1 124 ? -35.715 1.101 9.243 1.00 93.00 124 VAL A CA 1
ATOM 987 C C . VAL A 1 124 ? -34.362 1.813 9.337 1.00 93.00 124 VAL A C 1
ATOM 989 O O . VAL A 1 124 ? -34.049 2.469 10.329 1.00 93.00 124 VAL A O 1
ATOM 992 N N . GLY A 1 125 ? -33.585 1.731 8.256 1.00 92.50 125 GLY A N 1
ATOM 993 C CA . GLY A 1 125 ? -32.266 2.355 8.132 1.00 92.50 125 GLY A CA 1
ATOM 994 C C . GLY A 1 125 ? -31.095 1.447 8.515 1.00 92.50 125 GLY A C 1
ATOM 995 O O . GLY A 1 125 ? -29.958 1.772 8.161 1.00 92.50 125 GLY A O 1
ATOM 996 N N . GLU A 1 126 ? -31.345 0.301 9.158 1.00 93.56 126 GLU A N 1
ATOM 997 C CA . GLU A 1 126 ? -30.296 -0.670 9.490 1.00 93.56 126 GLU A CA 1
ATOM 998 C C . GLU A 1 126 ? -29.751 -1.348 8.228 1.00 93.56 126 GLU A C 1
ATOM 1000 O O . GLU A 1 126 ? -28.536 -1.391 8.055 1.00 93.56 126 GLU A O 1
ATOM 1005 N N . ASP A 1 127 ? -30.603 -1.723 7.269 1.00 94.25 127 ASP A N 1
ATOM 1006 C CA . ASP A 1 127 ? -30.177 -2.300 5.980 1.00 94.25 127 ASP A CA 1
ATOM 1007 C C . ASP A 1 127 ? -29.216 -1.394 5.199 1.00 94.25 127 ASP A C 1
ATOM 1009 O O . ASP A 1 127 ? -28.185 -1.830 4.669 1.00 94.25 127 ASP A O 1
ATOM 1013 N N . GLU A 1 128 ? -29.530 -0.096 5.134 1.00 95.12 128 GLU A N 1
ATOM 1014 C CA . GLU A 1 128 ? -28.658 0.881 4.488 1.00 95.12 128 GLU A CA 1
ATOM 1015 C C . GLU A 1 128 ? -27.320 0.992 5.213 1.00 95.12 128 GLU A C 1
ATOM 1017 O O . GLU A 1 128 ? -26.272 1.132 4.574 1.00 95.12 128 GLU A O 1
ATOM 1022 N N . MET A 1 129 ? -27.350 0.959 6.546 1.00 95.56 129 MET A N 1
ATOM 1023 C CA . MET A 1 129 ? -26.158 1.041 7.374 1.00 95.56 129 MET A CA 1
ATOM 1024 C C . MET A 1 129 ? -25.286 -0.203 7.195 1.00 95.56 129 MET A C 1
ATOM 1026 O O . MET A 1 129 ? -24.096 -0.061 6.913 1.00 95.56 129 MET A O 1
ATOM 1030 N N . VAL A 1 130 ? -25.869 -1.401 7.257 1.00 96.06 130 VAL A N 1
ATOM 1031 C CA . VAL A 1 130 ? -25.186 -2.680 7.023 1.00 96.06 130 VAL A CA 1
ATOM 1032 C C . VAL A 1 130 ? -24.560 -2.697 5.633 1.00 96.06 130 VAL A C 1
ATOM 1034 O O . VAL A 1 130 ? -23.380 -3.017 5.492 1.00 96.06 130 VAL A O 1
ATOM 1037 N N . THR A 1 131 ? -25.295 -2.266 4.607 1.00 95.44 131 THR A N 1
ATOM 1038 C CA . THR A 1 131 ? -24.784 -2.210 3.230 1.00 95.44 131 THR A CA 1
ATOM 1039 C C . THR A 1 131 ? -23.596 -1.251 3.101 1.00 95.44 131 THR A C 1
ATOM 1041 O O . THR A 1 131 ? -22.575 -1.601 2.499 1.00 95.44 131 THR A O 1
ATOM 1044 N N . LYS A 1 132 ? -23.691 -0.051 3.693 1.00 96.62 132 LYS A N 1
ATOM 1045 C CA . LYS A 1 132 ? -22.605 0.947 3.696 1.00 96.62 132 LYS A CA 1
ATOM 1046 C C . LYS A 1 132 ? -21.374 0.421 4.441 1.00 96.62 132 LYS A C 1
ATOM 1048 O O . LYS A 1 132 ? -20.275 0.444 3.886 1.00 96.62 132 LYS A O 1
ATOM 1053 N N . ILE A 1 133 ? -21.557 -0.118 5.648 1.00 97.12 133 ILE A N 1
ATOM 1054 C CA . ILE A 1 133 ? -20.474 -0.667 6.477 1.00 97.12 133 ILE A CA 1
ATOM 1055 C C . ILE A 1 133 ? -19.807 -1.851 5.775 1.00 97.12 133 ILE A C 1
ATOM 1057 O O . ILE A 1 133 ? -18.580 -1.893 5.681 1.00 97.12 133 ILE A O 1
ATOM 1061 N N . LYS A 1 134 ? -20.588 -2.783 5.215 1.00 96.94 134 LYS A N 1
ATOM 1062 C CA . LYS A 1 134 ? -20.063 -3.919 4.450 1.00 96.94 134 LYS A CA 1
ATOM 1063 C C . LYS A 1 134 ? -19.192 -3.445 3.291 1.00 96.94 134 LYS A C 1
ATOM 1065 O O . LYS A 1 134 ? -18.078 -3.933 3.140 1.00 96.94 134 LYS A O 1
ATOM 1070 N N . ALA A 1 135 ? -19.643 -2.460 2.515 1.00 96.56 135 ALA A N 1
ATOM 1071 C CA . ALA A 1 135 ? -18.862 -1.922 1.403 1.00 96.56 135 ALA A CA 1
ATOM 1072 C C . ALA A 1 135 ? -17.541 -1.269 1.859 1.00 96.56 135 ALA A C 1
ATOM 1074 O O . ALA A 1 135 ? -16.524 -1.365 1.168 1.00 96.56 135 ALA A O 1
ATOM 1075 N N . GLU A 1 136 ? -17.523 -0.603 3.015 1.00 96.25 136 GLU A N 1
ATOM 1076 C CA . GLU A 1 136 ? -16.295 -0.050 3.597 1.00 96.25 136 GLU A CA 1
ATOM 1077 C C . GLU A 1 136 ? -15.330 -1.135 4.085 1.00 96.25 136 GLU A C 1
ATOM 1079 O O . GLU A 1 136 ? -14.115 -1.015 3.903 1.00 96.25 136 GLU A O 1
ATOM 1084 N N . VAL A 1 137 ? -15.859 -2.197 4.692 1.00 96.88 137 VAL A N 1
ATOM 1085 C CA . VAL A 1 137 ? -15.073 -3.348 5.146 1.00 96.88 137 VAL A CA 1
ATOM 1086 C C . VAL A 1 137 ? -14.523 -4.127 3.951 1.00 96.88 137 VAL A C 1
ATOM 1088 O O . VAL A 1 137 ? -13.324 -4.401 3.917 1.00 96.88 137 VAL A O 1
ATOM 1091 N N . ASP A 1 138 ? -15.338 -4.392 2.930 1.00 95.62 138 ASP A N 1
ATOM 1092 C CA . ASP A 1 138 ? -14.932 -5.087 1.705 1.00 95.62 138 ASP A CA 1
ATOM 1093 C C . ASP A 1 138 ? -13.735 -4.387 1.044 1.00 95.62 138 ASP A C 1
ATOM 1095 O O . ASP A 1 138 ? -12.760 -5.043 0.684 1.00 95.62 138 ASP A O 1
ATOM 1099 N N . LYS A 1 139 ? -13.724 -3.047 0.992 1.00 95.50 139 LYS A N 1
ATOM 1100 C CA . LYS A 1 139 ? -12.575 -2.269 0.485 1.00 95.50 139 LYS A CA 1
ATOM 1101 C C . LYS A 1 139 ? -11.286 -2.517 1.272 1.00 95.50 139 LYS A C 1
ATOM 1103 O O . LYS A 1 139 ? -10.208 -2.570 0.681 1.00 95.50 139 LYS A O 1
ATOM 1108 N N . LYS A 1 140 ? -11.369 -2.667 2.599 1.00 95.00 140 LYS A N 1
ATOM 1109 C CA . LYS A 1 140 ? -10.196 -2.964 3.445 1.00 95.00 140 LYS A CA 1
ATOM 1110 C C . LYS A 1 140 ? -9.650 -4.361 3.153 1.00 95.00 140 LYS A C 1
ATOM 1112 O O . LYS A 1 140 ? -8.434 -4.547 3.120 1.00 95.00 140 LYS A O 1
ATOM 1117 N N . TYR A 1 141 ? -10.536 -5.325 2.914 1.00 95.56 141 TYR A N 1
ATOM 1118 C CA . TYR A 1 141 ? -10.165 -6.720 2.684 1.00 95.56 141 TYR A CA 1
ATOM 1119 C C . TYR A 1 141 ? -9.892 -7.071 1.222 1.00 95.56 141 TYR A C 1
ATOM 1121 O O . TYR A 1 141 ? -9.273 -8.101 0.974 1.00 95.56 141 TYR A O 1
ATOM 1129 N N . GLU A 1 142 ? -10.261 -6.227 0.257 1.00 96.00 142 GLU A N 1
ATOM 1130 C CA . GLU A 1 142 ? -10.104 -6.504 -1.175 1.00 96.00 142 GLU A CA 1
ATOM 1131 C C . GLU A 1 142 ? -8.652 -6.851 -1.543 1.00 96.00 142 GLU A C 1
ATOM 1133 O O . GLU A 1 142 ? -8.386 -7.824 -2.252 1.00 96.00 142 GLU A O 1
ATOM 1138 N N . SER A 1 143 ? -7.691 -6.086 -1.017 1.00 93.56 143 SER A N 1
ATOM 1139 C CA . SER A 1 143 ? -6.262 -6.330 -1.247 1.00 93.56 143 SER A CA 1
ATOM 1140 C C . SER A 1 143 ? -5.788 -7.652 -0.632 1.00 93.56 143 SER A C 1
ATOM 1142 O O . SER A 1 143 ? -5.110 -8.435 -1.299 1.00 93.56 143 SER A O 1
ATOM 1144 N N . THR A 1 144 ? -6.189 -7.939 0.607 1.00 95.50 144 THR A N 1
ATOM 1145 C CA . THR A 1 144 ? -5.863 -9.181 1.319 1.00 95.50 144 THR A CA 1
ATOM 1146 C C . THR A 1 144 ? -6.477 -10.388 0.622 1.00 95.50 144 THR A C 1
ATOM 1148 O O . THR A 1 144 ? -5.809 -11.403 0.445 1.00 95.50 144 THR A O 1
ATOM 1151 N N . TYR A 1 145 ? -7.723 -10.268 0.163 1.00 95.75 145 TYR A N 1
ATOM 1152 C CA . TYR A 1 145 ? -8.417 -11.305 -0.587 1.00 95.75 145 TYR A CA 1
ATOM 1153 C C . TYR A 1 145 ? -7.707 -11.602 -1.909 1.00 95.75 145 TYR A C 1
ATOM 1155 O O . TYR A 1 145 ? -7.416 -12.761 -2.196 1.00 95.75 145 TYR A O 1
ATOM 1163 N N . LYS A 1 146 ? -7.335 -10.567 -2.675 1.00 95.38 146 LYS A N 1
ATOM 1164 C CA . LYS A 1 146 ? -6.542 -10.718 -3.908 1.00 95.38 146 LYS A CA 1
ATOM 1165 C C . LYS A 1 146 ? -5.210 -11.422 -3.641 1.00 95.38 146 LYS A C 1
ATOM 1167 O O . LYS A 1 146 ? -4.877 -12.382 -4.327 1.00 95.38 146 LYS A O 1
ATOM 1172 N N . GLN A 1 147 ? -4.485 -11.023 -2.596 1.00 94.94 147 GLN A N 1
ATOM 1173 C CA . GLN A 1 147 ? -3.232 -11.681 -2.210 1.00 94.94 147 GLN A CA 1
ATOM 1174 C C . GLN A 1 147 ? -3.432 -13.142 -1.787 1.00 94.94 147 GLN A C 1
ATOM 1176 O O . GLN A 1 147 ? -2.599 -13.991 -2.104 1.00 94.94 147 GLN A O 1
ATOM 1181 N N . LEU A 1 148 ? -4.515 -13.452 -1.070 1.00 96.69 148 LEU A N 1
ATOM 1182 C CA . LEU A 1 148 ? -4.857 -14.823 -0.691 1.00 96.69 148 LEU A CA 1
ATOM 1183 C C . LEU A 1 148 ? -5.196 -15.675 -1.916 1.00 96.69 148 LEU A C 1
ATOM 1185 O O . LEU A 1 148 ? -4.707 -16.798 -2.012 1.00 96.69 148 LEU A O 1
ATOM 1189 N N . GLN A 1 149 ? -5.951 -15.139 -2.878 1.00 95.81 149 GLN A N 1
ATOM 1190 C CA . GLN A 1 149 ? -6.223 -15.829 -4.142 1.00 95.81 149 GLN A CA 1
ATOM 1191 C C . GLN A 1 149 ? -4.935 -16.079 -4.934 1.00 95.81 149 GLN A C 1
ATOM 1193 O O . GLN A 1 149 ? -4.686 -17.203 -5.367 1.00 95.81 149 GLN A O 1
ATOM 1198 N N . GLU A 1 150 ? -4.049 -15.086 -5.045 1.00 95.50 150 GLU A N 1
ATOM 1199 C CA . GLU A 1 150 ? -2.746 -15.277 -5.690 1.00 95.50 150 GLU A CA 1
ATOM 1200 C C . GLU A 1 150 ? -1.902 -16.357 -4.998 1.00 95.50 150 GLU A C 1
ATOM 1202 O O . GLU A 1 150 ? -1.241 -17.153 -5.668 1.00 95.50 150 GLU A O 1
ATOM 1207 N N . LYS A 1 151 ? -1.896 -16.391 -3.659 1.00 96.88 151 LYS A N 1
ATOM 1208 C CA . LYS A 1 151 ? -1.192 -17.422 -2.880 1.00 96.88 151 LYS A CA 1
ATOM 1209 C C . LYS A 1 151 ? -1.782 -18.805 -3.131 1.00 96.88 151 LYS A C 1
ATOM 1211 O O . LYS A 1 151 ? -1.031 -19.721 -3.455 1.00 96.88 151 LYS A O 1
ATOM 1216 N N . LYS A 1 152 ? -3.109 -18.929 -3.080 1.00 97.75 152 LYS A N 1
ATOM 1217 C CA . LYS A 1 152 ? -3.828 -20.166 -3.397 1.00 97.75 152 LYS A CA 1
ATOM 1218 C C . LYS A 1 152 ? -3.429 -20.693 -4.776 1.00 97.75 152 LYS A C 1
ATOM 1220 O O . LYS A 1 152 ? -3.060 -21.855 -4.906 1.00 97.75 152 LYS A O 1
ATOM 1225 N N . TRP A 1 153 ? -3.433 -19.851 -5.809 1.00 97.50 153 TRP A N 1
ATOM 1226 C CA . TRP A 1 153 ? -3.072 -20.292 -7.160 1.00 97.50 153 TRP A CA 1
ATOM 1227 C C . TRP A 1 153 ? -1.586 -20.605 -7.333 1.00 97.50 153 TRP A C 1
ATOM 1229 O O . TRP A 1 153 ? -1.230 -21.492 -8.115 1.00 97.50 153 TRP A O 1
ATOM 1239 N N . LYS A 1 154 ? -0.703 -19.931 -6.587 1.00 96.44 154 LYS A N 1
ATOM 1240 C CA . LYS A 1 154 ? 0.715 -20.313 -6.507 1.00 96.44 154 LYS A CA 1
ATOM 1241 C C . LYS A 1 154 ? 0.860 -21.722 -5.945 1.00 96.44 154 LYS A C 1
ATOM 1243 O O . LYS A 1 154 ? 1.532 -22.535 -6.575 1.00 96.44 154 LYS A O 1
ATOM 1248 N N . GLU A 1 155 ? 0.185 -22.035 -4.845 1.00 97.25 155 GLU A N 1
ATOM 1249 C CA . GLU A 1 155 ? 0.185 -23.384 -4.275 1.00 97.25 155 GLU A CA 1
ATOM 1250 C C . GLU A 1 155 ? -0.374 -24.412 -5.258 1.00 97.25 155 GLU A C 1
ATOM 1252 O O . GLU A 1 155 ? 0.293 -25.408 -5.525 1.00 97.25 155 GLU A O 1
ATOM 1257 N N . VAL A 1 156 ? -1.520 -24.137 -5.890 1.00 97.31 156 VAL A N 1
ATOM 1258 C CA . VAL A 1 156 ? -2.094 -25.018 -6.923 1.00 97.31 156 VAL A CA 1
ATOM 1259 C C . VAL A 1 156 ? -1.074 -25.320 -8.022 1.00 97.31 156 VAL A C 1
ATOM 1261 O O . VAL A 1 156 ? -0.921 -26.476 -8.411 1.00 97.31 156 VAL A O 1
ATOM 1264 N N . SER A 1 157 ? -0.334 -24.315 -8.503 1.00 96.75 157 SER A N 1
ATOM 1265 C CA . SER A 1 157 ? 0.682 -24.531 -9.541 1.00 96.75 157 SER A CA 1
ATOM 1266 C C . SER A 1 157 ? 1.858 -25.394 -9.072 1.00 96.75 157 SER A C 1
ATOM 1268 O O . SER A 1 157 ? 2.385 -26.181 -9.859 1.00 96.75 157 SER A O 1
ATOM 1270 N N . ILE A 1 158 ? 2.246 -25.284 -7.797 1.00 95.81 158 ILE A N 1
ATOM 1271 C CA . ILE A 1 158 ? 3.306 -26.098 -7.190 1.00 95.81 158 ILE A CA 1
ATOM 1272 C C . ILE A 1 158 ? 2.831 -27.545 -7.067 1.00 95.81 158 ILE A C 1
ATOM 1274 O O . ILE A 1 158 ? 3.472 -28.438 -7.615 1.00 95.81 158 ILE A O 1
ATOM 1278 N N . TYR A 1 159 ? 1.665 -27.769 -6.455 1.00 96.81 159 TYR A N 1
ATOM 1279 C CA . TYR A 1 159 ? 1.090 -29.106 -6.310 1.00 96.81 159 TYR A CA 1
ATOM 1280 C C . TYR A 1 159 ? 0.851 -29.780 -7.665 1.00 96.81 159 TYR A C 1
ATOM 1282 O O . TYR A 1 159 ? 1.124 -30.969 -7.828 1.00 96.81 159 TYR A O 1
ATOM 1290 N N . LEU A 1 160 ? 0.393 -29.028 -8.670 1.00 96.06 160 LEU A N 1
ATOM 1291 C CA . LEU A 1 160 ? 0.232 -29.543 -10.028 1.00 96.06 160 LEU A CA 1
ATOM 1292 C C . LEU A 1 160 ? 1.577 -29.954 -10.639 1.00 96.06 160 LEU A C 1
ATOM 1294 O O . LEU A 1 160 ? 1.671 -31.003 -11.278 1.00 96.06 160 LEU A O 1
ATOM 1298 N N . ALA A 1 161 ? 2.619 -29.144 -10.451 1.00 95.12 161 ALA A N 1
ATOM 1299 C CA . ALA A 1 161 ? 3.950 -29.459 -10.945 1.00 95.12 161 ALA A CA 1
ATOM 1300 C C . ALA A 1 161 ? 4.537 -30.707 -10.278 1.00 95.12 161 ALA A C 1
ATOM 1302 O O . ALA A 1 161 ? 5.163 -31.505 -10.974 1.00 95.12 161 ALA A O 1
ATOM 1303 N N . ASP A 1 162 ? 4.296 -30.897 -8.981 1.00 95.50 162 ASP A N 1
ATOM 1304 C CA . ASP A 1 162 ? 4.737 -32.080 -8.240 1.00 95.50 162 ASP A CA 1
ATOM 1305 C C . ASP A 1 162 ? 4.025 -33.345 -8.742 1.00 95.50 162 ASP A C 1
ATOM 1307 O O . ASP A 1 162 ? 4.662 -34.376 -8.943 1.00 95.50 162 ASP A O 1
ATOM 1311 N N . LYS A 1 163 ? 2.721 -33.261 -9.046 1.00 95.56 163 LYS A N 1
ATOM 1312 C CA . LYS A 1 163 ? 1.952 -34.386 -9.610 1.00 95.56 163 LYS A CA 1
ATOM 1313 C C . LYS A 1 163 ? 2.336 -34.725 -11.053 1.00 95.56 163 LYS A C 1
ATOM 1315 O O . LYS A 1 163 ? 2.346 -35.896 -11.415 1.00 95.56 163 LYS A O 1
ATOM 1320 N N . ILE A 1 164 ? 2.646 -33.724 -11.878 1.00 93.50 164 ILE A N 1
ATOM 1321 C CA . ILE A 1 164 ? 3.071 -33.919 -13.278 1.00 93.50 164 ILE A CA 1
ATOM 1322 C C . ILE A 1 164 ? 4.578 -34.244 -13.372 1.00 93.50 164 ILE A C 1
ATOM 1324 O O . ILE A 1 164 ? 5.056 -34.718 -14.403 1.00 93.50 164 ILE A O 1
ATOM 1328 N N . GLY A 1 165 ? 5.348 -33.974 -12.314 1.00 94.12 165 GLY A N 1
ATOM 1329 C CA . GLY A 1 165 ? 6.804 -34.126 -12.276 1.00 94.12 165 GLY A CA 1
ATOM 1330 C C . GLY A 1 165 ? 7.569 -33.058 -13.069 1.00 94.12 165 GLY A C 1
ATOM 1331 O O . GLY A 1 165 ? 8.761 -33.221 -13.329 1.00 94.12 165 GLY A O 1
ATOM 1332 N N . LYS A 1 166 ? 6.906 -31.975 -13.506 1.00 93.19 166 LYS A N 1
ATOM 1333 C CA . LYS A 1 166 ? 7.509 -30.879 -14.290 1.00 93.19 166 LYS A CA 1
ATOM 1334 C C . LYS A 1 166 ? 6.839 -29.537 -13.985 1.00 93.19 166 LYS A C 1
ATOM 1336 O O . LYS A 1 166 ? 5.622 -29.394 -14.096 1.00 93.19 166 LYS A O 1
ATOM 1341 N N . ARG A 1 167 ? 7.643 -28.501 -13.722 1.00 91.12 167 ARG A N 1
ATOM 1342 C CA . ARG A 1 167 ? 7.180 -27.110 -13.533 1.00 91.12 167 ARG A CA 1
ATOM 1343 C C . ARG A 1 167 ? 6.944 -26.413 -14.875 1.00 91.12 167 ARG A C 1
ATOM 1345 O O . ARG A 1 167 ? 7.789 -25.661 -15.348 1.00 91.12 167 ARG A O 1
ATOM 1352 N N . LYS A 1 168 ? 5.802 -26.698 -15.507 1.00 91.81 168 LYS A N 1
ATOM 1353 C CA . LYS A 1 168 ? 5.425 -26.130 -16.818 1.00 91.81 168 LYS A CA 1
ATOM 1354 C C . LYS A 1 168 ? 4.454 -24.946 -16.732 1.00 91.81 168 LYS A C 1
ATOM 1356 O O . LYS A 1 168 ? 4.510 -24.061 -17.582 1.00 91.81 168 LYS A O 1
ATOM 1361 N N . TYR A 1 169 ? 3.549 -24.940 -15.755 1.00 94.19 169 TYR A N 1
ATOM 1362 C CA . TYR A 1 169 ? 2.439 -23.987 -15.680 1.00 94.19 169 TYR A CA 1
ATOM 1363 C C . TYR A 1 169 ? 2.632 -22.999 -14.529 1.00 94.19 169 TYR A C 1
ATOM 1365 O O . TYR A 1 169 ? 3.058 -23.381 -13.443 1.00 94.19 169 TYR A O 1
ATOM 1373 N N . THR A 1 170 ? 2.322 -21.726 -14.771 1.00 95.25 170 THR A N 1
ATOM 1374 C CA . THR A 1 170 ? 2.324 -20.683 -13.736 1.00 95.25 170 THR A CA 1
ATOM 1375 C C . THR A 1 170 ? 0.994 -20.667 -12.981 1.00 95.25 170 THR A C 1
ATOM 1377 O O . THR A 1 170 ? -0.005 -21.190 -13.476 1.00 95.25 170 THR A O 1
ATOM 1380 N N . ALA A 1 171 ? 0.962 -20.017 -11.813 1.00 95.56 171 ALA A N 1
ATOM 1381 C CA . ALA A 1 171 ? -0.260 -19.778 -11.036 1.00 95.56 171 ALA A CA 1
ATOM 1382 C C . ALA A 1 171 ? -1.400 -19.220 -11.904 1.00 95.56 171 ALA A C 1
ATOM 1384 O O . ALA A 1 171 ? -2.473 -19.810 -11.974 1.00 95.56 171 ALA A O 1
ATOM 1385 N N . LYS A 1 172 ? -1.105 -18.158 -12.665 1.00 95.12 172 LYS A N 1
ATOM 1386 C CA . LYS A 1 172 ? -2.060 -17.514 -13.573 1.00 95.12 172 LYS A CA 1
ATOM 1387 C C . LYS A 1 172 ? -2.570 -18.461 -14.663 1.00 95.12 172 LYS A C 1
ATOM 1389 O O . LYS A 1 172 ? -3.754 -18.479 -14.959 1.00 95.12 172 LYS A O 1
ATOM 1394 N N . ALA A 1 173 ? -1.691 -19.282 -15.243 1.00 94.25 173 ALA A N 1
ATOM 1395 C CA . ALA A 1 173 ? -2.099 -20.248 -16.263 1.00 94.25 173 ALA A CA 1
ATOM 1396 C C . ALA A 1 173 ? -3.009 -21.350 -15.692 1.00 94.25 173 ALA A C 1
ATOM 1398 O O . ALA A 1 173 ? -3.885 -21.846 -16.398 1.00 94.25 173 ALA A O 1
ATOM 1399 N N . CYS A 1 174 ? -2.798 -21.741 -14.431 1.00 95.62 174 CYS A N 1
ATOM 1400 C CA . CYS A 1 174 ? -3.654 -22.707 -13.741 1.00 95.62 174 CYS A CA 1
ATOM 1401 C C . CYS A 1 174 ? -5.031 -22.107 -13.432 1.00 95.62 174 CYS A C 1
ATOM 1403 O O . CYS A 1 174 ? -6.037 -22.767 -13.680 1.00 95.62 174 CYS A O 1
ATOM 1405 N N . GLU A 1 175 ? -5.065 -20.859 -12.959 1.00 96.12 175 GLU A N 1
ATOM 1406 C CA . GLU A 1 175 ? -6.290 -20.092 -12.707 1.00 96.12 175 GLU A CA 1
ATOM 1407 C C . GLU A 1 175 ? -7.120 -19.918 -13.985 1.00 96.12 175 GLU A C 1
ATOM 1409 O O . GLU A 1 175 ? -8.236 -20.427 -14.059 1.00 96.12 175 GLU A O 1
ATOM 1414 N N . GLU A 1 176 ? -6.543 -19.322 -15.034 1.00 94.75 176 GLU A N 1
ATOM 1415 C CA . GLU A 1 176 ? -7.222 -19.099 -16.321 1.00 94.75 176 GLU A CA 1
ATOM 1416 C C . GLU A 1 176 ? -7.751 -20.413 -16.918 1.00 94.75 176 GLU A C 1
ATOM 1418 O O . GLU A 1 176 ? -8.841 -20.465 -17.493 1.00 94.75 176 GLU A O 1
ATOM 1423 N N . ARG A 1 177 ? -6.990 -21.510 -16.778 1.00 94.31 177 ARG A N 1
ATOM 1424 C CA . ARG A 1 177 ? -7.434 -22.819 -17.263 1.00 94.31 177 ARG A CA 1
ATOM 1425 C C . ARG A 1 177 ? -8.601 -23.358 -16.443 1.00 94.31 177 ARG A C 1
ATOM 1427 O O . ARG A 1 177 ? -9.527 -23.905 -17.037 1.00 94.31 177 ARG A O 1
ATOM 1434 N N . PHE A 1 178 ? -8.557 -23.240 -15.120 1.00 95.50 178 PHE A N 1
ATOM 1435 C CA . PHE A 1 178 ? -9.643 -23.684 -14.250 1.00 95.50 178 PHE A CA 1
ATOM 1436 C C . PHE A 1 178 ? -10.925 -22.888 -14.503 1.00 95.50 178 PHE A C 1
ATOM 1438 O O . PHE A 1 178 ? -11.993 -23.482 -14.633 1.00 95.50 178 PHE A O 1
ATOM 1445 N N . GLU A 1 179 ? -10.822 -21.567 -14.642 1.00 95.50 179 GLU A N 1
ATOM 1446 C CA . GLU A 1 179 ? -11.961 -20.705 -14.962 1.00 95.50 179 GLU A CA 1
ATOM 1447 C C . GLU A 1 179 ? -12.580 -21.059 -16.312 1.00 95.50 179 GLU A C 1
ATOM 1449 O O . GLU A 1 179 ? -13.797 -21.207 -16.406 1.00 95.50 179 GLU A O 1
ATOM 1454 N N . ALA A 1 180 ? -11.756 -21.291 -17.338 1.00 93.44 180 ALA A N 1
ATOM 1455 C CA . ALA A 1 180 ? -12.244 -21.731 -18.639 1.00 93.44 180 ALA A CA 1
ATOM 1456 C C . ALA A 1 180 ? -12.947 -23.099 -18.561 1.00 93.44 180 ALA A C 1
ATOM 1458 O O . ALA A 1 180 ? -13.947 -23.318 -19.243 1.00 93.44 180 ALA A O 1
ATOM 1459 N N . ILE A 1 181 ? -12.456 -24.021 -17.722 1.00 95.12 181 ILE A N 1
ATOM 1460 C CA . ILE A 1 181 ? -13.109 -25.322 -17.501 1.00 95.12 181 ILE A CA 1
ATOM 1461 C C . ILE A 1 181 ? -14.460 -25.112 -16.812 1.00 95.12 181 ILE A C 1
ATOM 1463 O O . ILE A 1 181 ? -15.465 -25.640 -17.277 1.00 95.12 181 ILE A O 1
ATOM 1467 N N . LYS A 1 182 ? -14.502 -24.303 -15.748 1.00 95.38 182 LYS A N 1
ATOM 1468 C CA . LYS A 1 182 ? -15.729 -23.991 -15.003 1.00 95.38 182 LYS A CA 1
ATOM 1469 C C . LYS A 1 182 ? -16.778 -23.296 -15.877 1.00 95.38 182 LYS A C 1
ATOM 1471 O O . LYS A 1 182 ? -17.962 -23.571 -15.734 1.00 95.38 182 LYS A O 1
ATOM 1476 N N . ALA A 1 183 ? -16.346 -22.415 -16.777 1.00 94.12 183 ALA A N 1
ATOM 1477 C CA . ALA A 1 183 ? -17.212 -21.709 -17.718 1.00 94.12 183 ALA A CA 1
ATOM 1478 C C . ALA A 1 183 ? -17.615 -22.554 -18.943 1.00 94.12 183 ALA A C 1
ATOM 1480 O O . ALA A 1 183 ? -18.415 -22.094 -19.752 1.00 94.12 183 ALA A O 1
ATOM 1481 N N . GLY A 1 184 ? -17.042 -23.750 -19.125 1.00 92.19 184 GLY A N 1
ATOM 1482 C CA . GLY A 1 184 ? -17.271 -24.583 -20.311 1.00 92.19 184 GLY A CA 1
ATOM 1483 C C . GLY A 1 184 ? -16.659 -24.030 -21.606 1.00 92.19 184 GLY A C 1
ATOM 1484 O O . GLY A 1 184 ? -16.955 -24.528 -22.686 1.00 92.19 184 GLY A O 1
ATOM 1485 N N . THR A 1 185 ? -15.796 -23.014 -21.521 1.00 91.38 185 THR A N 1
ATOM 1486 C CA . THR A 1 185 ? -15.124 -22.371 -22.668 1.00 91.38 185 THR A CA 1
ATOM 1487 C C . THR A 1 185 ? -13.683 -22.848 -22.857 1.00 91.38 185 THR A C 1
ATOM 1489 O O . THR A 1 185 ? -12.966 -22.374 -23.743 1.00 91.38 185 THR A O 1
ATOM 1492 N N . ALA A 1 186 ? -13.223 -23.785 -22.023 1.00 89.62 186 ALA A N 1
ATOM 1493 C CA . ALA A 1 186 ? -11.899 -24.369 -22.145 1.00 89.62 186 ALA A CA 1
ATOM 1494 C C . ALA A 1 186 ? -11.743 -25.113 -23.469 1.00 89.62 186 ALA A C 1
ATOM 1496 O O . ALA A 1 186 ? -12.494 -26.027 -23.794 1.00 89.62 186 ALA A O 1
ATOM 1497 N N . LEU A 1 187 ? -10.672 -24.776 -24.185 1.00 86.88 187 LEU A N 1
ATOM 1498 C CA . LEU A 1 187 ? -10.233 -25.557 -25.331 1.00 86.88 187 LEU A CA 1
ATOM 1499 C C . LEU A 1 187 ? -9.913 -26.988 -24.896 1.00 86.88 187 LEU A C 1
ATOM 1501 O O . LEU A 1 187 ? -9.245 -27.211 -23.875 1.00 86.88 187 LEU A O 1
ATOM 1505 N N . LEU A 1 188 ? -10.328 -27.943 -25.727 1.00 87.44 188 LEU A N 1
ATOM 1506 C CA . LEU A 1 188 ? -10.024 -29.353 -25.536 1.00 87.44 188 LEU A CA 1
ATOM 1507 C C . LEU A 1 188 ? -8.501 -29.579 -25.435 1.00 87.44 188 LEU A C 1
ATOM 1509 O O . LEU A 1 188 ? -7.693 -28.783 -25.941 1.00 87.44 188 LEU A O 1
ATOM 1513 N N . PRO A 1 189 ? -8.047 -30.640 -24.756 1.00 89.69 189 PRO A N 1
ATOM 1514 C CA . PRO A 1 189 ? -6.674 -31.111 -24.904 1.00 89.69 189 PRO A CA 1
ATOM 1515 C C . PRO A 1 189 ? -6.317 -31.301 -26.388 1.00 89.69 189 PRO A C 1
ATOM 1517 O O . PRO A 1 189 ? -7.173 -31.682 -27.173 1.00 89.69 189 PRO A O 1
ATOM 1520 N N . ILE A 1 190 ? -5.067 -31.018 -26.775 1.00 85.94 190 ILE A N 1
ATOM 1521 C CA . ILE A 1 190 ? -4.642 -31.046 -28.192 1.00 85.94 190 ILE A CA 1
ATOM 1522 C C . ILE A 1 190 ? -4.881 -32.425 -28.823 1.00 85.94 190 ILE A C 1
ATOM 1524 O O . ILE A 1 190 ? -5.281 -32.481 -29.976 1.00 85.94 190 ILE A O 1
ATOM 1528 N N . GLU A 1 191 ? -4.693 -33.497 -28.053 1.00 86.94 191 GLU A N 1
ATOM 1529 C CA . GLU A 1 191 ? -4.892 -34.887 -28.493 1.00 86.94 191 GLU A CA 1
ATOM 1530 C C . GLU A 1 191 ? -6.360 -35.245 -28.779 1.00 86.94 191 GLU A C 1
ATOM 1532 O O . GLU A 1 191 ? -6.625 -36.252 -29.421 1.00 86.94 191 GLU A O 1
ATOM 1537 N N . LEU A 1 192 ? -7.309 -34.454 -28.268 1.00 89.38 192 LEU A N 1
ATOM 1538 C CA . LEU A 1 192 ? -8.752 -34.700 -28.379 1.00 89.38 192 LEU A CA 1
ATOM 1539 C C . LEU A 1 192 ? -9.456 -33.681 -29.283 1.00 89.38 192 LEU A C 1
ATOM 1541 O O . LEU A 1 192 ? -10.679 -33.682 -29.360 1.00 89.38 192 LEU A O 1
ATOM 1545 N N . ASP A 1 193 ? -8.709 -32.753 -29.882 1.00 87.19 193 ASP A N 1
ATOM 1546 C CA . ASP A 1 193 ? -9.275 -31.708 -30.730 1.00 87.19 193 ASP A CA 1
ATOM 1547 C C . ASP A 1 193 ? -9.152 -32.096 -32.207 1.00 87.19 193 ASP A C 1
ATOM 1549 O O . ASP A 1 193 ? -8.046 -32.137 -32.752 1.00 87.19 193 ASP A O 1
ATOM 1553 N N . ASP A 1 194 ? -10.283 -32.359 -32.856 1.00 85.50 194 ASP A N 1
ATOM 1554 C CA . ASP A 1 194 ? -10.328 -32.721 -34.274 1.00 85.50 194 ASP A CA 1
ATOM 1555 C C . ASP A 1 194 ? -10.083 -31.503 -35.192 1.00 85.50 194 ASP A C 1
ATOM 1557 O O . ASP A 1 194 ? -9.558 -31.654 -36.299 1.00 85.50 194 ASP A O 1
ATOM 1561 N N . ASP A 1 195 ? -10.370 -30.273 -34.733 1.00 86.69 195 ASP A N 1
ATOM 1562 C CA . ASP A 1 195 ? -10.146 -29.037 -35.498 1.00 86.69 195 ASP A CA 1
ATOM 1563 C C . ASP A 1 195 ? -8.818 -28.349 -35.134 1.00 86.69 195 ASP A C 1
ATOM 1565 O O . ASP A 1 195 ? -8.720 -27.296 -34.488 1.00 86.69 195 ASP A O 1
ATOM 1569 N N . GLN A 1 196 ? -7.734 -28.928 -35.642 1.00 84.44 196 GLN A N 1
ATOM 1570 C CA . GLN A 1 196 ? -6.391 -28.364 -35.488 1.00 84.44 196 GLN A CA 1
ATOM 1571 C C . GLN A 1 196 ? -6.166 -27.082 -36.311 1.00 84.44 196 GLN A C 1
ATOM 1573 O O . GLN A 1 196 ? -5.191 -26.357 -36.062 1.00 84.44 196 GLN A O 1
ATOM 1578 N N . ALA A 1 197 ? -7.005 -26.799 -37.313 1.00 87.12 197 ALA A N 1
ATOM 1579 C CA . ALA A 1 197 ? -6.877 -25.615 -38.161 1.00 87.12 197 ALA A CA 1
ATOM 1580 C C . ALA A 1 197 ? -7.443 -24.376 -37.453 1.00 87.12 197 ALA A C 1
ATOM 1582 O O . ALA A 1 197 ? -6.734 -23.371 -37.323 1.00 87.12 197 ALA A O 1
ATOM 1583 N N . GLY A 1 198 ? -8.651 -24.475 -36.892 1.00 86.56 198 GLY A N 1
ATOM 1584 C CA . GLY A 1 198 ? -9.255 -23.423 -36.073 1.00 86.56 198 GLY A CA 1
ATOM 1585 C C . GLY A 1 198 ? -8.412 -23.098 -34.837 1.00 86.56 198 GLY A C 1
ATOM 1586 O O . GLY A 1 198 ? -8.145 -21.927 -34.537 1.00 86.56 198 GLY A O 1
ATOM 1587 N N . ARG A 1 199 ? -7.854 -24.121 -34.170 1.00 86.00 199 ARG A N 1
ATOM 1588 C CA . ARG A 1 199 ? -6.925 -23.925 -33.042 1.00 86.00 199 ARG A CA 1
ATOM 1589 C C . ARG A 1 199 ? -5.694 -23.097 -33.420 1.00 86.00 199 ARG A C 1
ATOM 1591 O O . ARG A 1 199 ? -5.262 -22.256 -32.622 1.00 86.00 199 ARG A O 1
ATOM 1598 N N . ARG A 1 200 ? -5.115 -23.320 -34.607 1.00 86.75 200 ARG A N 1
ATOM 1599 C CA . ARG A 1 200 ? -3.948 -22.561 -35.095 1.00 86.75 200 ARG A CA 1
ATOM 1600 C C . ARG A 1 200 ? -4.284 -21.090 -35.302 1.00 86.75 200 ARG A C 1
ATOM 1602 O O . ARG A 1 200 ? -3.568 -20.249 -34.764 1.00 86.75 200 ARG A O 1
ATOM 1609 N N . GLN A 1 201 ? -5.405 -20.782 -35.947 1.00 89.56 201 GLN A N 1
ATOM 1610 C CA . GLN A 1 201 ? -5.846 -19.398 -36.152 1.00 89.56 201 GLN A CA 1
ATOM 1611 C C . GLN A 1 201 ? -6.073 -18.668 -34.818 1.00 89.56 201 GLN A C 1
ATOM 1613 O O . GLN A 1 201 ? -5.543 -17.578 -34.596 1.00 89.56 201 GLN A O 1
ATOM 1618 N N . MET A 1 202 ? -6.764 -19.304 -33.865 1.00 87.25 202 MET A N 1
ATOM 1619 C CA . MET A 1 202 ? -6.978 -18.735 -32.525 1.00 87.25 202 MET A CA 1
ATOM 1620 C C . MET A 1 202 ? -5.670 -18.530 -31.753 1.00 87.25 202 MET A C 1
ATOM 1622 O O . MET A 1 202 ? -5.568 -17.652 -30.890 1.00 87.25 202 MET A O 1
ATOM 1626 N N . ARG A 1 203 ? -4.659 -19.367 -32.005 1.00 87.38 203 ARG A N 1
ATOM 1627 C CA . ARG A 1 203 ? -3.323 -19.209 -31.427 1.00 87.38 203 ARG A CA 1
ATOM 1628 C C . ARG A 1 203 ? -2.583 -18.042 -32.073 1.00 87.38 203 ARG A C 1
ATOM 1630 O O . ARG A 1 203 ? -1.992 -17.254 -31.342 1.00 87.38 203 ARG A O 1
ATOM 1637 N N . GLU A 1 204 ? -2.629 -17.908 -33.392 1.00 91.38 204 GLU A N 1
ATOM 1638 C CA . GLU A 1 204 ? -2.009 -16.801 -34.129 1.00 91.38 204 GLU A CA 1
ATOM 1639 C C . GLU A 1 204 ? -2.584 -15.452 -33.704 1.00 91.38 204 GLU A C 1
ATOM 1641 O O . GLU A 1 204 ? -1.818 -14.544 -33.385 1.00 91.38 204 GLU A O 1
ATOM 1646 N N . GLN A 1 205 ? -3.908 -15.347 -33.564 1.00 90.94 205 GLN A N 1
ATOM 1647 C CA . GLN A 1 205 ? -4.565 -14.145 -33.042 1.00 90.94 205 GLN A CA 1
ATOM 1648 C C . GLN A 1 205 ? -4.097 -13.806 -31.620 1.00 90.94 205 GLN A C 1
ATOM 1650 O O . GLN A 1 205 ? -3.756 -12.659 -31.327 1.00 90.94 205 GLN A O 1
ATOM 1655 N N . ARG A 1 206 ? -4.009 -14.808 -30.731 1.00 88.50 206 ARG A N 1
ATOM 1656 C CA . ARG A 1 206 ? -3.497 -14.618 -29.362 1.00 88.50 206 ARG A CA 1
ATOM 1657 C C . ARG A 1 206 ? -2.025 -14.207 -29.341 1.00 88.50 206 ARG A C 1
ATOM 1659 O O . ARG A 1 206 ? -1.651 -13.348 -28.546 1.00 88.50 206 ARG A O 1
ATOM 1666 N N . ILE A 1 207 ? -1.194 -14.781 -30.212 1.00 91.44 207 ILE A N 1
ATOM 1667 C CA . ILE A 1 207 ? 0.220 -14.407 -30.352 1.00 91.44 207 ILE A CA 1
ATOM 1668 C C . ILE A 1 207 ? 0.345 -12.975 -30.878 1.00 91.44 207 ILE A C 1
ATOM 1670 O O . ILE A 1 207 ? 1.133 -12.206 -30.330 1.00 91.44 207 ILE A O 1
ATOM 1674 N N . ALA A 1 208 ? -0.434 -12.603 -31.897 1.00 92.88 208 ALA A N 1
ATOM 1675 C CA . ALA A 1 208 ? -0.445 -11.259 -32.463 1.00 92.88 208 ALA A CA 1
ATOM 1676 C C . ALA A 1 208 ? -0.857 -10.219 -31.412 1.00 92.88 208 ALA A C 1
ATOM 1678 O O . ALA A 1 208 ? -0.140 -9.236 -31.222 1.00 92.88 208 ALA A O 1
ATOM 1679 N N . LYS A 1 209 ? -1.927 -10.487 -30.651 1.00 92.31 209 LYS A N 1
ATOM 1680 C CA . LYS A 1 209 ? -2.354 -9.643 -29.527 1.00 92.31 209 LYS A CA 1
ATOM 1681 C C . LYS A 1 209 ? -1.257 -9.516 -28.468 1.00 92.31 209 LYS A C 1
ATOM 1683 O O . LYS A 1 209 ? -0.855 -8.411 -28.135 1.00 92.31 209 LYS A O 1
ATOM 1688 N N . ALA A 1 210 ? -0.675 -10.631 -28.026 1.00 89.94 210 ALA A N 1
ATOM 1689 C CA . ALA A 1 210 ? 0.403 -10.612 -27.036 1.00 89.94 210 ALA A CA 1
ATOM 1690 C C . ALA A 1 210 ? 1.688 -9.922 -27.534 1.00 89.94 210 ALA A C 1
ATOM 1692 O O . ALA A 1 210 ? 2.509 -9.497 -26.718 1.00 89.94 210 ALA A O 1
ATOM 1693 N N . LYS A 1 211 ? 1.913 -9.858 -28.853 1.00 92.75 211 LYS A N 1
ATOM 1694 C CA . LYS A 1 211 ? 3.016 -9.103 -29.461 1.00 92.75 211 LYS A CA 1
ATOM 1695 C C . LYS A 1 211 ? 2.709 -7.604 -29.474 1.00 92.75 211 LYS A C 1
ATOM 1697 O O . LYS A 1 211 ? 3.592 -6.827 -29.128 1.00 92.75 211 LYS A O 1
ATOM 1702 N N . ALA A 1 212 ? 1.478 -7.219 -29.811 1.00 92.69 212 ALA A N 1
ATOM 1703 C CA . ALA A 1 212 ? 1.021 -5.833 -29.743 1.00 92.69 212 ALA A CA 1
ATOM 1704 C C . ALA A 1 212 ? 1.058 -5.295 -28.302 1.00 92.69 212 ALA A C 1
ATOM 1706 O O . ALA A 1 212 ? 1.625 -4.233 -28.067 1.00 92.69 212 ALA A O 1
ATOM 1707 N N . ASP A 1 213 ? 0.570 -6.070 -27.329 1.00 90.81 213 ASP A N 1
ATOM 1708 C CA . ASP A 1 213 ? 0.584 -5.690 -25.909 1.00 90.81 213 ASP A CA 1
ATOM 1709 C C . ASP A 1 213 ? 2.018 -5.510 -25.382 1.00 90.81 213 ASP A C 1
ATOM 1711 O O . ASP A 1 213 ? 2.304 -4.585 -24.622 1.00 90.81 213 ASP A O 1
ATOM 1715 N N . ARG A 1 214 ? 2.953 -6.372 -25.812 1.00 90.56 214 ARG A N 1
ATOM 1716 C CA . ARG A 1 214 ? 4.378 -6.235 -25.474 1.00 90.56 214 ARG A CA 1
ATOM 1717 C C . ARG A 1 214 ? 4.997 -4.983 -26.086 1.00 90.56 214 ARG A C 1
ATOM 1719 O O . ARG A 1 214 ? 5.668 -4.257 -25.362 1.00 90.56 214 ARG A O 1
ATOM 1726 N N . ALA A 1 215 ? 4.732 -4.709 -27.363 1.00 92.25 215 ALA A N 1
ATOM 1727 C CA . ALA A 1 215 ? 5.209 -3.494 -28.021 1.00 92.25 215 ALA A CA 1
ATOM 1728 C C . ALA A 1 215 ? 4.671 -2.230 -27.327 1.00 92.25 215 ALA A C 1
ATOM 1730 O O . ALA A 1 215 ? 5.449 -1.343 -26.990 1.00 92.25 215 ALA A O 1
ATOM 1731 N N . ALA A 1 216 ? 3.374 -2.194 -27.003 1.00 92.94 216 ALA A N 1
ATOM 1732 C CA . ALA A 1 216 ? 2.757 -1.075 -26.292 1.00 92.94 216 ALA A CA 1
ATOM 1733 C C . ALA A 1 216 ? 3.351 -0.872 -24.887 1.00 92.94 216 ALA A C 1
ATOM 1735 O O . ALA A 1 216 ? 3.596 0.259 -24.470 1.00 92.94 216 ALA A O 1
ATOM 1736 N N . ASN A 1 217 ? 3.624 -1.956 -24.153 1.00 90.75 217 ASN A N 1
ATOM 1737 C CA . ASN A 1 217 ? 4.258 -1.860 -22.839 1.00 90.75 217 ASN A CA 1
ATOM 1738 C C . ASN A 1 217 ? 5.717 -1.381 -22.938 1.00 90.75 217 ASN A C 1
ATOM 1740 O O . ASN A 1 217 ? 6.154 -0.554 -22.142 1.00 90.75 217 ASN A O 1
ATOM 1744 N N . GLU A 1 218 ? 6.475 -1.856 -23.929 1.00 91.88 218 GLU A N 1
ATOM 1745 C CA . GLU A 1 218 ? 7.839 -1.381 -24.187 1.00 91.88 218 GLU A CA 1
ATOM 1746 C C . GLU A 1 218 ? 7.864 0.110 -24.549 1.00 91.88 218 GLU A C 1
ATOM 1748 O O . GLU A 1 218 ? 8.695 0.855 -24.025 1.00 91.88 218 GLU A O 1
ATOM 1753 N N . GLU A 1 219 ? 6.932 0.568 -25.384 1.00 91.00 219 GLU A N 1
ATOM 1754 C CA . GLU A 1 219 ? 6.754 1.985 -25.710 1.00 91.00 219 GLU A CA 1
ATOM 1755 C C . GLU A 1 219 ? 6.375 2.806 -24.473 1.00 91.00 219 GLU A C 1
ATOM 1757 O O . GLU A 1 219 ? 7.000 3.831 -24.204 1.00 91.00 219 GLU A O 1
ATOM 1762 N N . ALA A 1 220 ? 5.431 2.334 -23.654 1.00 91.94 220 ALA A N 1
ATOM 1763 C CA . ALA A 1 220 ? 5.043 3.007 -22.415 1.00 91.94 220 ALA A CA 1
ATOM 1764 C C . ALA A 1 220 ? 6.217 3.133 -21.427 1.00 91.94 220 ALA A C 1
ATOM 1766 O O . ALA A 1 220 ? 6.419 4.194 -20.830 1.00 91.94 220 ALA A O 1
ATOM 1767 N N . VAL A 1 221 ? 7.035 2.084 -21.285 1.00 92.88 221 VAL A N 1
ATOM 1768 C CA . VAL A 1 221 ? 8.244 2.105 -20.445 1.00 92.88 221 VAL A CA 1
ATOM 1769 C C . VAL A 1 221 ? 9.282 3.084 -20.996 1.00 92.88 221 VAL A C 1
ATOM 1771 O O . VAL A 1 221 ? 9.870 3.840 -20.217 1.00 92.88 221 VAL A O 1
ATOM 1774 N N . ARG A 1 222 ? 9.491 3.126 -22.319 1.00 93.12 222 ARG A N 1
ATOM 1775 C CA . ARG A 1 222 ? 10.390 4.102 -22.959 1.00 93.12 222 ARG A CA 1
ATOM 1776 C C . ARG A 1 222 ? 9.915 5.534 -22.728 1.00 93.12 222 ARG A C 1
ATOM 1778 O O . ARG A 1 222 ? 10.690 6.343 -22.225 1.00 93.12 222 ARG A O 1
ATOM 1785 N N . MET A 1 223 ? 8.637 5.820 -22.970 1.00 91.81 223 MET A N 1
ATOM 1786 C CA . MET A 1 223 ? 8.043 7.140 -22.735 1.00 91.81 223 MET A CA 1
ATOM 1787 C C . MET A 1 223 ? 8.154 7.561 -21.263 1.00 91.81 223 MET A C 1
ATOM 1789 O O . MET A 1 223 ? 8.519 8.697 -20.957 1.00 91.81 223 MET A O 1
ATOM 1793 N N . ALA A 1 224 ? 7.909 6.646 -20.321 1.00 91.88 224 ALA A N 1
ATOM 1794 C CA . ALA A 1 224 ? 8.069 6.923 -18.895 1.00 91.88 224 ALA A CA 1
ATOM 1795 C C . ALA A 1 224 ? 9.534 7.215 -18.516 1.00 91.88 224 ALA A C 1
ATOM 1797 O O . ALA A 1 224 ? 9.802 8.120 -17.716 1.00 91.88 224 ALA A O 1
ATOM 1798 N N . ALA A 1 225 ? 10.490 6.484 -19.097 1.00 92.31 225 ALA A N 1
ATOM 1799 C CA . ALA A 1 225 ? 11.917 6.711 -18.887 1.00 92.31 225 ALA A CA 1
ATOM 1800 C C . ALA A 1 225 ? 12.373 8.062 -19.463 1.00 92.31 225 ALA A C 1
ATOM 1802 O O . ALA A 1 225 ? 13.093 8.804 -18.789 1.00 92.31 225 ALA A O 1
ATOM 1803 N N . GLU A 1 226 ? 11.906 8.422 -20.658 1.00 92.81 226 GLU A N 1
ATOM 1804 C CA . GLU A 1 226 ? 12.186 9.712 -21.295 1.00 92.81 226 GLU A CA 1
ATOM 1805 C C . GLU A 1 226 ? 11.609 10.881 -20.493 1.00 92.81 226 GLU A C 1
ATOM 1807 O O . GLU A 1 226 ? 12.324 11.842 -20.207 1.00 92.81 226 GLU A O 1
ATOM 1812 N N . LEU A 1 227 ? 10.364 10.773 -20.020 1.00 92.62 227 LEU A N 1
ATOM 1813 C CA . LEU A 1 227 ? 9.756 11.777 -19.142 1.00 92.62 227 LEU A CA 1
ATOM 1814 C C . LEU A 1 227 ? 10.527 11.934 -17.827 1.00 92.62 227 LEU A C 1
ATOM 1816 O O . LEU A 1 227 ? 10.709 13.052 -17.335 1.00 92.62 227 LEU A O 1
ATOM 1820 N N . LYS A 1 228 ? 11.002 10.828 -17.242 1.00 92.94 228 LYS A N 1
ATOM 1821 C CA . LYS A 1 228 ? 11.821 10.866 -16.025 1.00 92.94 228 LYS A CA 1
ATOM 1822 C C . LYS A 1 228 ? 13.157 11.565 -16.280 1.00 92.94 228 LYS A C 1
ATOM 1824 O O . LYS A 1 228 ? 13.552 12.405 -15.471 1.00 92.94 228 LYS A O 1
ATOM 1829 N N . LYS A 1 229 ? 13.814 11.273 -17.405 1.00 93.44 229 LYS A N 1
ATOM 1830 C CA . LYS A 1 229 ? 15.067 11.920 -17.812 1.00 93.44 229 LYS A CA 1
ATOM 1831 C C . LYS A 1 229 ? 14.869 13.418 -18.065 1.00 93.44 229 LYS A C 1
ATOM 1833 O O . LYS A 1 229 ? 15.581 14.229 -17.481 1.00 93.44 229 LYS A O 1
ATOM 1838 N N . ALA A 1 230 ? 13.828 13.801 -18.803 1.00 92.88 230 ALA A N 1
ATOM 1839 C CA . ALA A 1 230 ? 13.497 15.203 -19.062 1.00 92.88 230 ALA A CA 1
ATOM 1840 C C . ALA A 1 230 ? 13.246 15.999 -17.766 1.00 92.88 230 ALA A C 1
ATOM 1842 O O . ALA A 1 230 ? 13.728 17.125 -17.621 1.00 92.88 230 ALA A O 1
ATOM 1843 N N . LYS A 1 231 ? 12.549 15.405 -16.784 1.00 93.00 231 LYS A N 1
ATOM 1844 C CA . LYS A 1 231 ? 12.355 16.011 -15.454 1.00 93.00 231 LYS A CA 1
ATOM 1845 C C . LYS A 1 231 ? 13.671 16.173 -14.688 1.00 93.00 231 LYS A C 1
ATOM 1847 O O . LYS A 1 231 ? 13.869 17.201 -14.038 1.00 93.00 231 LYS A O 1
ATOM 1852 N N . GLN A 1 232 ? 14.568 15.189 -14.757 1.00 91.56 232 GLN A N 1
ATOM 1853 C CA . GLN A 1 232 ? 15.889 15.268 -14.124 1.00 91.56 232 GLN A CA 1
ATOM 1854 C C . GLN A 1 232 ? 16.747 16.375 -14.749 1.00 91.56 232 GLN A C 1
ATOM 1856 O O . GLN A 1 232 ? 17.300 17.196 -14.015 1.00 91.56 232 GLN A O 1
ATOM 1861 N N . ASP A 1 233 ? 16.779 16.463 -16.078 1.00 92.19 233 ASP A N 1
ATOM 1862 C CA . ASP A 1 233 ? 17.536 17.485 -16.805 1.00 92.19 233 ASP A CA 1
ATOM 1863 C C . ASP A 1 233 ? 16.975 18.894 -16.561 1.00 92.19 233 ASP A C 1
ATOM 1865 O O . ASP A 1 233 ? 17.729 19.852 -16.383 1.00 92.19 233 ASP A O 1
ATOM 1869 N N . ALA A 1 234 ? 15.648 19.045 -16.482 1.00 92.88 234 ALA A N 1
ATOM 1870 C CA . ALA A 1 234 ? 15.013 20.309 -16.104 1.00 92.88 234 ALA A CA 1
ATOM 1871 C C . ALA A 1 234 ? 15.357 20.722 -14.661 1.00 92.88 234 ALA A C 1
ATOM 1873 O O . ALA A 1 234 ? 15.688 21.881 -14.411 1.00 92.88 234 ALA A O 1
ATOM 1874 N N . CYS A 1 235 ? 15.341 19.778 -13.712 1.00 93.50 235 CYS A N 1
ATOM 1875 C CA . CYS A 1 235 ? 15.723 20.047 -12.325 1.00 93.50 235 CYS A CA 1
ATOM 1876 C C . CYS A 1 235 ? 17.202 20.447 -12.206 1.00 93.50 235 CYS A C 1
ATOM 1878 O O . CYS A 1 235 ? 17.529 21.372 -11.459 1.00 93.50 235 CYS A O 1
ATOM 1880 N N . LYS A 1 236 ? 18.092 19.787 -12.958 1.00 92.62 236 LYS A N 1
ATOM 1881 C CA . LYS A 1 236 ? 19.522 20.113 -12.995 1.00 92.62 236 LYS A CA 1
ATOM 1882 C C . LYS A 1 236 ? 19.757 21.524 -13.539 1.00 92.62 236 LYS A C 1
ATOM 1884 O O . LYS A 1 236 ? 20.381 22.324 -12.848 1.00 92.62 236 LYS A O 1
ATOM 1889 N N . ARG A 1 237 ? 19.153 21.867 -14.683 1.00 91.88 237 ARG A N 1
ATOM 1890 C CA . ARG A 1 237 ? 19.229 23.221 -15.263 1.00 91.88 237 ARG A CA 1
ATOM 1891 C C . ARG A 1 237 ? 18.706 24.297 -14.309 1.00 91.88 237 ARG A C 1
ATOM 1893 O O . ARG A 1 237 ? 19.357 25.317 -14.123 1.00 91.88 237 ARG A O 1
ATOM 1900 N N . ALA A 1 238 ? 17.585 24.049 -13.630 1.00 93.00 238 ALA A N 1
ATOM 1901 C CA . ALA A 1 238 ? 17.038 24.995 -12.655 1.00 93.00 238 ALA A CA 1
ATOM 1902 C C . ALA A 1 238 ? 17.958 25.201 -11.434 1.00 93.00 238 ALA A C 1
ATOM 1904 O O . ALA A 1 238 ? 18.002 26.293 -10.864 1.00 93.00 238 ALA A O 1
ATOM 1905 N N . LYS A 1 239 ? 18.694 24.165 -11.007 1.00 91.69 239 LYS A N 1
ATOM 1906 C CA . LYS A 1 239 ? 19.701 24.287 -9.940 1.00 91.69 239 LYS A CA 1
ATOM 1907 C C . LYS A 1 239 ? 20.918 25.082 -10.406 1.00 91.69 239 LYS A C 1
ATOM 1909 O O . LYS A 1 239 ? 21.360 25.958 -9.669 1.00 91.69 239 LYS A O 1
ATOM 1914 N N . GLU A 1 240 ? 21.415 24.805 -11.607 1.00 91.62 240 GLU A N 1
ATOM 1915 C CA . GLU A 1 240 ? 22.542 25.527 -12.212 1.00 91.62 240 GLU A CA 1
ATOM 1916 C C . GLU A 1 240 ? 22.214 27.015 -12.393 1.00 91.62 240 GLU A C 1
ATOM 1918 O O . GLU A 1 240 ? 22.996 27.863 -11.978 1.00 91.62 240 GLU A O 1
ATOM 1923 N N . GLU A 1 241 ? 21.016 27.349 -12.880 1.00 91.88 241 GLU A N 1
ATOM 1924 C CA . GLU A 1 241 ? 20.574 28.741 -13.026 1.00 91.88 241 GLU A CA 1
ATOM 1925 C C . GLU A 1 241 ? 20.459 29.459 -11.669 1.00 91.88 241 GLU A C 1
ATOM 1927 O O . GLU A 1 241 ? 20.864 30.613 -11.523 1.00 91.88 241 GLU A O 1
ATOM 1932 N N . ARG A 1 242 ? 19.937 28.780 -10.637 1.00 91.88 242 ARG A N 1
ATOM 1933 C CA . ARG A 1 242 ? 19.881 29.338 -9.275 1.00 91.88 242 ARG A CA 1
ATOM 1934 C C . ARG A 1 242 ? 21.271 29.567 -8.690 1.00 91.88 242 ARG A C 1
ATOM 1936 O O . ARG A 1 242 ? 21.453 30.545 -7.968 1.00 91.88 242 ARG A O 1
ATOM 1943 N N . GLN A 1 243 ? 22.218 28.674 -8.965 1.00 90.25 243 GLN A N 1
ATOM 1944 C CA . GLN A 1 243 ? 23.590 28.820 -8.498 1.00 90.25 243 GLN A CA 1
ATOM 1945 C C . GLN A 1 243 ? 24.287 29.975 -9.220 1.00 90.25 243 GLN A C 1
ATOM 1947 O O . GLN A 1 243 ? 24.816 30.852 -8.548 1.00 90.25 243 GLN A O 1
ATOM 1952 N N . ALA A 1 244 ? 24.160 30.060 -10.548 1.00 92.31 244 ALA A N 1
ATOM 1953 C CA . ALA A 1 244 ? 24.693 31.167 -11.338 1.00 92.31 244 ALA A CA 1
ATOM 1954 C C . ALA A 1 244 ? 24.182 32.529 -10.836 1.00 92.31 244 ALA A C 1
ATOM 1956 O O . ALA A 1 244 ? 24.979 33.426 -10.579 1.00 92.31 244 ALA A O 1
ATOM 1957 N N . LYS A 1 245 ? 22.875 32.662 -10.560 1.00 93.00 245 LYS A N 1
ATOM 1958 C CA . LYS A 1 245 ? 22.304 33.898 -9.988 1.00 93.00 245 LYS A CA 1
ATOM 1959 C C . LYS A 1 245 ? 22.885 34.252 -8.614 1.00 93.00 245 LYS A C 1
ATOM 1961 O O . LYS A 1 245 ? 23.106 35.425 -8.324 1.00 93.00 245 LYS A O 1
ATOM 1966 N N . ARG A 1 246 ? 23.135 33.257 -7.754 1.00 91.12 246 ARG A N 1
ATOM 1967 C CA . ARG A 1 246 ? 23.774 33.474 -6.441 1.00 91.12 246 ARG A CA 1
ATOM 1968 C C . ARG A 1 246 ? 25.234 33.892 -6.589 1.00 91.12 246 ARG A C 1
ATOM 1970 O O . ARG A 1 246 ? 25.688 34.786 -5.875 1.00 91.12 246 ARG A O 1
ATOM 1977 N N . ASP A 1 247 ? 25.955 33.275 -7.513 1.00 90.38 247 ASP A N 1
ATOM 1978 C CA . ASP A 1 247 ? 27.357 33.588 -7.780 1.00 90.38 247 ASP A CA 1
ATOM 1979 C C . ASP A 1 247 ? 27.491 35.007 -8.366 1.00 90.38 247 ASP A C 1
ATOM 1981 O O . ASP A 1 247 ? 28.328 35.789 -7.915 1.00 90.38 247 ASP A O 1
ATOM 1985 N N . GLU A 1 248 ? 26.590 35.406 -9.266 1.00 91.50 248 GLU A N 1
ATOM 1986 C CA . GLU A 1 248 ? 26.497 36.778 -9.780 1.00 91.50 248 GLU A CA 1
ATOM 1987 C C . GLU A 1 248 ? 26.177 37.798 -8.674 1.00 91.50 248 GLU A C 1
ATOM 1989 O O . GLU A 1 248 ? 26.837 38.836 -8.565 1.00 91.50 248 GLU A O 1
ATOM 1994 N N . GLU A 1 249 ? 25.200 37.512 -7.806 1.00 92.00 249 GLU A N 1
ATOM 1995 C CA . GLU A 1 249 ? 24.827 38.414 -6.711 1.00 92.00 249 GLU A CA 1
ATOM 1996 C C . GLU A 1 249 ? 25.965 38.577 -5.690 1.00 92.00 249 GLU A C 1
ATOM 1998 O O . GLU A 1 249 ? 26.250 39.687 -5.226 1.00 92.00 249 GLU A O 1
ATOM 2003 N N . THR A 1 250 ? 26.648 37.483 -5.344 1.00 90.44 250 THR A N 1
ATOM 2004 C CA . THR A 1 250 ? 27.803 37.522 -4.435 1.00 90.44 250 THR A CA 1
ATOM 2005 C C . THR A 1 250 ? 28.990 38.252 -5.061 1.00 90.44 250 THR A C 1
ATOM 2007 O O . THR A 1 250 ? 29.627 39.062 -4.381 1.00 90.44 250 THR A O 1
ATOM 2010 N N . ALA A 1 251 ? 29.250 38.061 -6.359 1.00 91.25 251 ALA A N 1
ATOM 2011 C CA . ALA A 1 251 ? 30.253 38.823 -7.094 1.00 91.25 251 ALA A CA 1
ATOM 2012 C C . ALA A 1 251 ? 29.941 40.328 -7.080 1.00 91.25 251 ALA A C 1
ATOM 2014 O O . ALA A 1 251 ? 30.833 41.127 -6.777 1.00 91.25 251 ALA A O 1
ATOM 2015 N N . ARG A 1 252 ? 28.677 40.719 -7.301 1.00 93.19 252 ARG A N 1
ATOM 2016 C CA . ARG A 1 252 ? 28.243 42.125 -7.245 1.00 93.19 252 ARG A CA 1
ATOM 2017 C C . ARG A 1 252 ? 28.458 42.736 -5.860 1.00 93.19 252 ARG A C 1
ATOM 2019 O O . ARG A 1 252 ? 29.098 43.779 -5.744 1.00 93.19 252 ARG A O 1
ATOM 2026 N N . LYS A 1 253 ? 28.023 42.053 -4.793 1.00 91.31 253 LYS A N 1
ATOM 2027 C CA . LYS A 1 253 ? 28.237 42.502 -3.400 1.00 91.31 253 LYS A CA 1
ATOM 2028 C C . LYS A 1 253 ? 29.723 42.653 -3.065 1.00 91.31 253 LYS A C 1
ATOM 2030 O O . LYS A 1 253 ? 30.117 43.614 -2.405 1.00 91.31 253 LYS A O 1
ATOM 2035 N N . ASN A 1 254 ? 30.562 41.734 -3.543 1.00 90.06 254 ASN A N 1
ATOM 2036 C CA . ASN A 1 254 ? 32.008 41.802 -3.344 1.00 90.06 254 ASN A CA 1
ATOM 2037 C C . ASN A 1 254 ? 32.641 42.991 -4.082 1.00 90.06 254 ASN A C 1
ATOM 2039 O O . ASN A 1 254 ? 33.530 43.644 -3.528 1.00 90.06 254 ASN A O 1
ATOM 2043 N N . GLN A 1 255 ? 32.188 43.301 -5.299 1.00 90.06 255 GLN A N 1
ATOM 2044 C CA . GLN A 1 255 ? 32.626 44.490 -6.037 1.00 90.06 255 GLN A CA 1
ATOM 2045 C C . GLN A 1 255 ? 32.201 45.780 -5.321 1.00 90.06 255 GLN A C 1
ATOM 2047 O O . GLN A 1 255 ? 33.046 46.638 -5.064 1.00 90.06 255 GLN A O 1
ATOM 2052 N N . GLU A 1 256 ? 30.938 45.880 -4.898 1.00 91.50 256 GLU A N 1
ATOM 2053 C CA . GLU A 1 256 ? 30.419 47.022 -4.131 1.00 91.50 256 GLU A CA 1
ATOM 2054 C C . GLU A 1 256 ? 31.209 47.239 -2.825 1.00 91.50 256 GLU A C 1
ATOM 2056 O O . GLU A 1 256 ? 31.572 48.368 -2.482 1.00 91.50 256 GLU A O 1
ATOM 2061 N N . LEU A 1 257 ? 31.548 46.163 -2.105 1.00 92.50 257 LEU A N 1
ATOM 2062 C CA . LEU A 1 257 ? 32.355 46.237 -0.885 1.00 92.50 257 LEU A CA 1
ATOM 2063 C C . LEU A 1 257 ? 33.789 46.713 -1.165 1.00 92.50 257 LEU A C 1
ATOM 2065 O O . LEU A 1 257 ? 34.327 47.519 -0.398 1.00 92.50 257 LEU A O 1
ATOM 2069 N N . ARG A 1 258 ? 34.413 46.243 -2.254 1.00 90.31 258 ARG A N 1
ATOM 2070 C CA . ARG A 1 258 ? 35.751 46.692 -2.682 1.00 90.31 258 ARG A CA 1
ATOM 2071 C C . ARG A 1 258 ? 35.756 48.188 -2.996 1.00 90.31 258 ARG A C 1
ATOM 2073 O O . ARG A 1 258 ? 36.618 48.900 -2.479 1.00 90.31 258 ARG A O 1
ATOM 2080 N N . GLU A 1 259 ? 34.769 48.669 -3.746 1.00 88.25 259 GLU A N 1
ATOM 2081 C CA . GLU A 1 259 ? 34.585 50.094 -4.054 1.00 88.25 259 GLU A CA 1
ATOM 2082 C C . GLU A 1 259 ? 34.369 50.926 -2.782 1.00 88.25 259 GLU A C 1
ATOM 2084 O O . GLU A 1 259 ? 35.057 51.922 -2.544 1.00 88.25 259 GLU A O 1
ATOM 2089 N N . ARG A 1 260 ? 33.486 50.475 -1.883 1.00 89.88 260 ARG A N 1
ATOM 2090 C CA . ARG A 1 260 ? 33.212 51.168 -0.615 1.00 89.88 260 ARG A CA 1
ATOM 2091 C C . ARG A 1 260 ? 34.455 51.258 0.272 1.00 89.88 260 ARG A C 1
ATOM 2093 O O . ARG A 1 260 ? 34.708 52.297 0.890 1.00 89.88 260 ARG A O 1
ATOM 2100 N N . ASN A 1 261 ? 35.253 50.193 0.315 1.00 89.75 261 ASN A N 1
ATOM 2101 C CA . ASN A 1 261 ? 36.528 50.176 1.024 1.00 89.75 261 ASN A CA 1
ATOM 2102 C C . ASN A 1 261 ? 37.556 51.114 0.377 1.00 89.75 261 ASN A C 1
ATOM 2104 O O . ASN A 1 261 ? 38.278 51.792 1.113 1.00 89.75 261 ASN A O 1
ATOM 2108 N N . ARG A 1 262 ? 37.593 51.218 -0.960 1.00 90.75 262 ARG A N 1
ATOM 2109 C CA . ARG A 1 262 ? 38.440 52.189 -1.674 1.00 90.75 262 ARG A CA 1
ATOM 2110 C C . ARG A 1 262 ? 38.087 53.621 -1.272 1.00 90.75 262 ARG A C 1
ATOM 2112 O O . ARG A 1 262 ? 38.948 54.332 -0.757 1.00 90.75 262 ARG A O 1
ATOM 2119 N N . ILE A 1 263 ? 36.806 53.988 -1.351 1.00 89.69 263 ILE A N 1
ATOM 2120 C CA . ILE A 1 263 ? 36.312 55.320 -0.962 1.00 89.69 263 ILE A CA 1
ATOM 2121 C C . ILE A 1 263 ? 36.633 55.624 0.511 1.00 89.69 263 ILE A C 1
ATOM 2123 O O . ILE A 1 263 ? 37.038 56.735 0.859 1.00 89.69 263 ILE A O 1
ATOM 2127 N N . LYS A 1 264 ? 36.476 54.648 1.416 1.00 90.62 264 LYS A N 1
ATOM 2128 C CA . LYS A 1 264 ? 36.789 54.835 2.844 1.00 90.62 264 LYS A CA 1
ATOM 2129 C C . LYS A 1 264 ? 38.279 55.111 3.075 1.00 90.62 264 LYS A C 1
ATOM 2131 O O . LYS A 1 264 ? 38.596 55.962 3.910 1.00 90.62 264 LYS A O 1
ATOM 2136 N N . ARG A 1 265 ? 39.173 54.429 2.345 1.00 89.12 265 ARG A N 1
ATOM 2137 C CA . ARG A 1 265 ? 40.627 54.672 2.389 1.00 89.12 265 ARG A CA 1
ATOM 2138 C C . ARG A 1 265 ? 40.968 56.063 1.862 1.00 89.12 265 ARG A C 1
ATOM 2140 O O . ARG A 1 265 ? 41.647 56.808 2.560 1.00 89.12 265 ARG A O 1
ATOM 2147 N N . GLU A 1 266 ? 40.420 56.451 0.712 1.00 88.94 266 GLU A N 1
ATOM 2148 C CA . GLU A 1 266 ? 40.604 57.790 0.130 1.00 88.94 266 GLU A CA 1
ATOM 2149 C C . GLU A 1 266 ? 40.146 58.896 1.095 1.00 88.94 266 GLU A C 1
ATOM 2151 O O . GLU A 1 266 ? 40.898 59.825 1.393 1.00 88.94 266 GLU A O 1
ATOM 2156 N N . ARG A 1 267 ? 38.958 58.754 1.702 1.00 89.44 267 ARG A N 1
ATOM 2157 C CA . ARG A 1 267 ? 38.464 59.674 2.746 1.00 89.44 267 ARG A CA 1
ATOM 2158 C C . ARG A 1 267 ? 39.341 59.689 4.000 1.00 89.44 267 ARG A C 1
ATOM 2160 O O . ARG A 1 267 ? 39.372 60.690 4.716 1.00 89.44 267 ARG A O 1
ATOM 2167 N N . GLY A 1 268 ? 39.998 58.577 4.326 1.00 89.00 268 GLY A N 1
ATOM 2168 C CA . GLY A 1 268 ? 40.987 58.501 5.404 1.00 89.00 268 GLY A CA 1
ATOM 2169 C C . GLY A 1 268 ? 42.205 59.372 5.102 1.00 89.00 268 GLY A C 1
ATOM 2170 O O . GLY A 1 268 ? 42.544 60.236 5.907 1.00 89.00 268 GLY A O 1
ATOM 2171 N N . ILE A 1 269 ? 42.774 59.214 3.904 1.00 90.31 269 ILE A N 1
ATOM 2172 C CA . ILE A 1 269 ? 43.927 59.989 3.424 1.00 90.31 269 ILE A CA 1
ATOM 2173 C C . ILE A 1 269 ? 43.605 61.489 3.405 1.00 90.31 269 ILE A C 1
ATOM 2175 O O . ILE A 1 269 ? 44.382 62.289 3.919 1.00 90.31 269 ILE A O 1
ATOM 2179 N N . ILE A 1 270 ? 42.442 61.882 2.875 1.00 89.56 270 ILE A N 1
ATOM 2180 C CA . ILE A 1 270 ? 42.023 63.294 2.829 1.00 89.56 270 ILE A CA 1
ATOM 2181 C C . ILE A 1 270 ? 41.903 63.882 4.242 1.00 89.56 270 ILE A C 1
ATOM 2183 O O . ILE A 1 270 ? 42.407 64.973 4.504 1.00 89.56 270 ILE A O 1
ATOM 2187 N N . ARG A 1 271 ? 41.278 63.157 5.181 1.00 90.50 271 ARG A N 1
ATOM 2188 C CA . ARG A 1 271 ? 41.166 63.605 6.580 1.00 90.50 271 ARG A CA 1
ATOM 2189 C C . ARG A 1 271 ? 42.527 63.773 7.244 1.00 90.50 271 ARG A C 1
ATOM 2191 O O . ARG A 1 271 ? 42.688 64.696 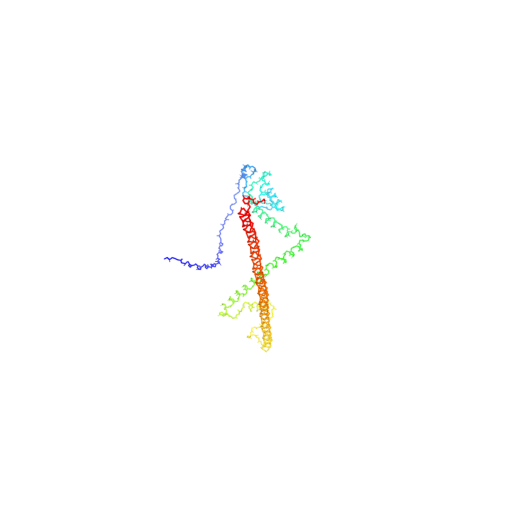8.037 1.00 90.50 271 ARG A O 1
ATOM 2198 N N . GLN A 1 272 ? 43.481 62.900 6.936 1.00 88.56 272 GLN A N 1
ATOM 2199 C CA . GLN A 1 272 ? 44.833 62.994 7.474 1.00 88.56 272 GLN A CA 1
ATOM 2200 C C . GLN A 1 272 ? 45.555 64.228 6.932 1.00 88.56 272 GLN A C 1
ATOM 2202 O O . GLN A 1 272 ? 45.983 65.059 7.723 1.00 88.56 272 GLN A O 1
ATOM 2207 N N . LYS A 1 273 ? 45.515 64.447 5.611 1.00 90.38 273 LYS A N 1
ATOM 2208 C CA . LYS A 1 273 ? 46.048 65.667 4.982 1.00 90.38 273 LYS A CA 1
ATOM 2209 C C . LYS A 1 273 ? 45.465 66.950 5.585 1.00 90.38 273 LYS A C 1
ATOM 2211 O O . LYS A 1 273 ? 46.197 67.904 5.814 1.00 90.38 273 LYS A O 1
ATOM 2216 N N . LEU A 1 274 ? 44.161 66.977 5.882 1.00 89.88 274 LEU A N 1
ATOM 2217 C CA . LEU A 1 274 ? 43.517 68.123 6.539 1.00 89.88 274 LEU A CA 1
ATOM 2218 C C . LEU A 1 274 ? 44.012 68.344 7.978 1.00 89.88 274 LEU A C 1
ATOM 2220 O O . LEU A 1 274 ? 44.177 69.491 8.397 1.00 89.88 274 LEU A O 1
ATOM 2224 N N . LYS A 1 275 ? 44.246 67.269 8.744 1.00 90.00 275 LYS A N 1
ATOM 2225 C CA . LYS A 1 275 ? 44.833 67.365 10.090 1.00 90.00 275 LYS A CA 1
ATOM 2226 C C . LYS A 1 275 ? 46.260 67.896 10.022 1.00 90.00 275 LYS A C 1
ATOM 2228 O O . LYS A 1 275 ? 46.575 68.830 10.753 1.00 90.00 275 LYS A O 1
ATOM 2233 N N . ASP A 1 276 ? 47.068 67.355 9.118 1.00 89.75 276 ASP A N 1
ATOM 2234 C CA . ASP A 1 276 ? 48.462 67.757 8.940 1.00 89.75 276 ASP A CA 1
ATOM 2235 C C . ASP A 1 276 ? 48.544 69.233 8.519 1.00 89.75 276 ASP A C 1
ATOM 2237 O O . ASP A 1 276 ? 49.259 70.012 9.142 1.00 89.75 276 ASP A O 1
ATOM 2241 N N . ALA A 1 277 ? 47.704 69.670 7.572 1.00 90.00 277 ALA A N 1
ATOM 2242 C CA . ALA A 1 277 ? 47.598 71.077 7.177 1.00 90.00 277 ALA A CA 1
ATOM 2243 C C . ALA A 1 277 ? 47.197 72.001 8.344 1.00 90.00 277 ALA A C 1
ATOM 2245 O O . ALA A 1 277 ? 47.717 73.109 8.474 1.00 90.00 277 ALA A O 1
ATOM 2246 N N . ARG A 1 278 ? 46.296 71.553 9.232 1.00 91.00 278 ARG A N 1
ATOM 2247 C CA . ARG A 1 278 ? 45.922 72.314 10.437 1.00 91.00 278 ARG A CA 1
ATOM 2248 C C . ARG A 1 278 ? 47.086 72.430 11.420 1.00 91.00 278 ARG A C 1
ATOM 2250 O O . ARG A 1 278 ? 47.258 73.494 12.011 1.00 91.00 278 ARG A O 1
ATOM 2257 N N . VAL A 1 279 ? 47.857 71.359 11.612 1.00 91.25 279 VAL A N 1
ATOM 2258 C CA . VAL A 1 279 ? 49.049 71.364 12.475 1.00 91.25 279 VAL A CA 1
ATOM 2259 C C . VAL A 1 279 ? 50.103 72.316 11.919 1.00 91.25 279 VAL A C 1
ATOM 2261 O O . VAL A 1 279 ? 50.602 73.147 12.674 1.00 91.25 279 VAL A O 1
ATOM 2264 N N . ILE A 1 280 ? 50.367 72.263 10.609 1.00 90.19 280 ILE A N 1
ATOM 2265 C CA . ILE A 1 280 ? 51.292 73.176 9.921 1.00 90.19 280 ILE A CA 1
ATOM 2266 C C . ILE A 1 280 ? 50.858 74.631 10.135 1.00 90.19 280 ILE A C 1
ATOM 2268 O O . ILE A 1 280 ? 51.636 75.432 10.641 1.00 90.19 280 ILE A O 1
ATOM 2272 N N . ARG A 1 281 ? 49.583 74.955 9.888 1.00 89.31 281 ARG A N 1
ATOM 2273 C CA . ARG A 1 281 ? 49.057 76.316 10.089 1.00 89.31 281 ARG A CA 1
ATOM 2274 C C . ARG A 1 281 ? 49.158 76.792 11.542 1.00 89.31 281 ARG A C 1
ATOM 2276 O O . ARG A 1 281 ? 49.436 77.958 11.804 1.00 89.31 281 ARG A O 1
ATOM 2283 N N . LEU A 1 282 ? 48.918 75.911 12.515 1.00 90.12 282 LEU A N 1
ATOM 2284 C CA . LEU A 1 282 ? 49.092 76.246 13.933 1.00 90.12 282 LEU A CA 1
ATOM 2285 C C . LEU A 1 282 ? 50.566 76.479 14.291 1.00 90.12 282 LEU A C 1
ATOM 2287 O O . LEU A 1 282 ? 50.848 77.355 15.108 1.00 90.12 282 LEU A O 1
ATOM 2291 N N . ALA A 1 283 ? 51.486 75.717 13.696 1.00 90.19 283 ALA A N 1
ATOM 2292 C CA . ALA A 1 283 ? 52.921 75.913 13.864 1.00 90.19 283 ALA A CA 1
ATOM 2293 C C . ALA A 1 283 ? 53.374 77.253 13.265 1.00 90.19 283 ALA A C 1
ATOM 2295 O O . ALA A 1 283 ? 54.096 77.984 13.934 1.00 90.19 283 ALA A O 1
ATOM 2296 N N . GLU A 1 284 ? 52.874 77.628 12.084 1.00 90.19 284 GLU A N 1
ATOM 2297 C CA . GLU A 1 284 ? 53.117 78.944 11.474 1.00 90.19 284 GLU A CA 1
ATOM 2298 C C . GLU A 1 284 ? 52.632 80.087 12.376 1.00 90.19 284 GLU A C 1
ATOM 2300 O O . GLU A 1 284 ? 53.380 81.024 12.645 1.00 90.19 284 GLU A O 1
ATOM 2305 N N . MET A 1 285 ? 51.410 79.992 12.914 1.00 87.44 285 MET A N 1
ATOM 2306 C CA . MET A 1 285 ? 50.873 80.998 13.842 1.00 87.44 285 MET A CA 1
ATOM 2307 C C . MET A 1 285 ? 51.690 81.099 15.138 1.00 87.44 285 MET A C 1
ATOM 2309 O O . MET A 1 285 ? 51.848 82.193 15.682 1.00 87.44 285 MET A O 1
ATOM 2313 N N . ARG A 1 286 ? 52.202 79.972 15.659 1.00 88.69 286 ARG A N 1
ATOM 2314 C CA . ARG A 1 286 ? 53.111 79.973 16.818 1.00 88.69 286 ARG A CA 1
ATOM 2315 C C . ARG A 1 286 ? 54.440 80.628 16.468 1.00 88.69 286 ARG A C 1
ATOM 2317 O O . ARG A 1 286 ? 54.830 81.544 17.175 1.00 88.69 286 ARG A O 1
ATOM 2324 N N . ALA A 1 287 ? 55.059 80.242 15.355 1.00 89.50 287 ALA A N 1
ATOM 2325 C CA . ALA A 1 287 ? 56.313 80.824 14.888 1.00 89.50 287 ALA A CA 1
ATOM 2326 C C . ALA A 1 287 ? 56.195 82.341 14.672 1.00 89.50 287 ALA A C 1
ATOM 2328 O O . ALA A 1 287 ? 57.076 83.088 15.081 1.00 89.50 287 ALA A O 1
ATOM 2329 N N . GLN A 1 288 ? 55.079 82.820 14.110 1.00 89.25 288 GLN A N 1
ATOM 2330 C CA . GLN A 1 288 ? 54.810 84.255 13.979 1.00 89.25 288 GLN A CA 1
ATOM 2331 C C . GLN A 1 288 ? 54.670 84.952 15.336 1.00 89.25 288 GLN A C 1
ATOM 2333 O O . GLN A 1 288 ? 55.220 86.036 15.519 1.00 89.25 288 GLN A O 1
ATOM 2338 N N . ARG A 1 289 ? 53.951 84.349 16.294 1.00 87.94 289 ARG A N 1
ATOM 2339 C CA . ARG A 1 289 ? 53.830 84.900 17.652 1.00 87.94 289 ARG A CA 1
ATOM 2340 C C . ARG A 1 289 ? 55.185 84.944 18.352 1.00 87.94 289 ARG A C 1
ATOM 2342 O O . ARG A 1 289 ? 55.509 85.959 18.958 1.00 87.94 289 ARG A O 1
ATOM 2349 N N . ASP A 1 290 ? 55.958 83.869 18.266 1.00 88.38 290 ASP A N 1
ATOM 2350 C CA . ASP A 1 290 ? 57.280 83.770 18.880 1.00 88.38 290 ASP A CA 1
ATOM 2351 C C . ASP A 1 290 ? 58.230 84.803 18.265 1.00 88.38 290 ASP A C 1
ATOM 2353 O O . ASP A 1 290 ? 58.881 85.536 19.004 1.00 88.38 290 ASP A O 1
ATOM 2357 N N . TRP A 1 291 ? 58.200 84.973 16.939 1.00 88.94 291 TRP A N 1
ATOM 2358 C CA . TRP A 1 291 ? 58.934 86.028 16.239 1.00 88.94 291 TRP A CA 1
ATOM 2359 C C . TRP A 1 291 ? 58.505 87.436 16.673 1.00 88.94 291 TRP A C 1
ATOM 2361 O O . TRP A 1 291 ? 59.355 88.290 16.914 1.00 88.94 291 TRP A O 1
ATOM 2371 N N . GLN A 1 292 ? 57.203 87.700 16.836 1.00 87.88 292 GLN A N 1
ATOM 2372 C CA . GLN A 1 292 ? 56.723 88.990 17.351 1.00 87.88 292 GLN A CA 1
ATOM 2373 C C . GLN A 1 292 ? 57.156 89.236 18.799 1.00 87.88 292 GLN A C 1
ATOM 2375 O O . GLN A 1 292 ? 57.556 90.347 19.137 1.00 87.88 292 GLN A O 1
ATOM 2380 N N . MET A 1 293 ? 57.101 88.214 19.653 1.00 85.00 293 MET A N 1
ATOM 2381 C CA . MET A 1 293 ? 57.567 88.301 21.037 1.00 85.00 293 MET A CA 1
ATOM 2382 C C . MET A 1 293 ? 59.076 88.522 21.106 1.00 85.00 293 MET A C 1
ATOM 2384 O O . MET A 1 293 ? 59.540 89.284 21.949 1.00 85.00 293 MET A O 1
ATOM 2388 N N . GLU A 1 294 ? 59.847 87.876 20.237 1.00 85.06 294 GLU A N 1
ATOM 2389 C CA . GLU A 1 294 ? 61.292 88.057 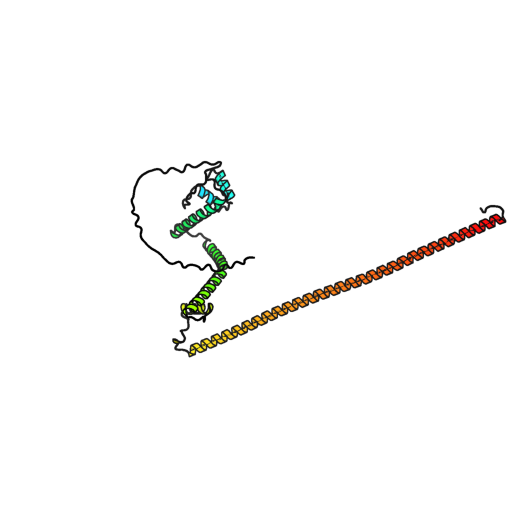20.136 1.00 85.06 294 GLU A CA 1
ATOM 2390 C C . GLU A 1 294 ? 61.642 89.450 19.613 1.00 85.06 294 GLU A C 1
ATOM 2392 O O . GLU A 1 294 ? 62.488 90.124 20.201 1.00 85.06 294 GLU A O 1
ATOM 2397 N N . LYS A 1 295 ? 60.909 89.942 18.609 1.00 86.44 295 LYS A N 1
ATOM 2398 C CA . LYS A 1 295 ? 60.991 91.330 18.149 1.00 86.44 295 LYS A CA 1
ATOM 2399 C C . LYS A 1 295 ? 60.689 92.305 19.287 1.00 86.44 295 LYS A C 1
ATOM 2401 O O . LYS A 1 295 ? 61.501 93.185 19.543 1.00 86.44 295 LYS A O 1
ATOM 2406 N N . TRP A 1 296 ? 59.596 92.108 20.028 1.00 83.94 296 TRP A N 1
ATOM 2407 C CA . TRP A 1 296 ? 59.240 92.943 21.180 1.00 83.94 296 TRP A CA 1
ATOM 2408 C C . TRP A 1 296 ? 60.286 92.871 22.303 1.00 83.94 296 TRP A C 1
ATOM 2410 O O . TRP A 1 296 ? 60.636 93.889 22.891 1.00 83.94 296 TRP A O 1
ATOM 2420 N N . ARG A 1 297 ? 60.848 91.689 22.596 1.00 85.75 297 ARG A N 1
ATOM 2421 C CA . ARG A 1 297 ? 61.960 91.534 23.556 1.00 85.75 297 ARG A CA 1
ATOM 2422 C C . ARG A 1 297 ? 63.217 92.265 23.083 1.00 85.75 297 ARG A C 1
ATOM 2424 O O . ARG A 1 297 ? 63.870 92.921 23.896 1.00 85.75 297 ARG A O 1
ATOM 2431 N N . GLY A 1 298 ? 63.545 92.173 21.797 1.00 83.06 298 GLY A N 1
ATOM 2432 C CA . GLY A 1 298 ? 64.646 92.903 21.173 1.00 83.06 298 GLY A CA 1
ATOM 2433 C C . GLY A 1 298 ? 64.437 94.413 21.264 1.00 83.06 298 GLY A C 1
ATOM 2434 O O . GLY A 1 298 ? 65.305 95.119 21.769 1.00 83.06 298 GLY A O 1
ATOM 2435 N N . GLU A 1 299 ? 63.252 94.897 20.889 1.00 83.56 299 GLU A N 1
ATOM 2436 C CA . GLU A 1 299 ? 62.836 96.300 21.002 1.00 83.56 299 GLU A CA 1
ATOM 2437 C C . GLU A 1 299 ? 62.879 96.790 22.454 1.00 83.56 299 GLU A C 1
ATOM 2439 O O . GLU A 1 299 ? 63.420 97.860 22.722 1.00 83.56 299 GLU A O 1
ATOM 2444 N N . LYS A 1 300 ? 62.400 95.996 23.418 1.00 81.44 300 LYS A N 1
ATOM 2445 C CA . LYS A 1 300 ? 62.459 96.316 24.852 1.00 81.44 300 LYS A CA 1
ATOM 2446 C C . LYS A 1 300 ? 63.896 96.408 25.362 1.00 81.44 300 LYS A C 1
ATOM 2448 O O . LYS A 1 300 ? 64.210 97.311 26.136 1.00 81.44 300 LYS A O 1
ATOM 2453 N N . THR A 1 301 ? 64.766 95.494 24.933 1.00 81.25 301 THR A N 1
ATOM 2454 C CA . THR A 1 301 ? 66.197 95.511 25.279 1.00 81.25 301 THR A CA 1
ATOM 2455 C C . THR A 1 301 ? 66.888 96.733 24.679 1.00 81.25 301 THR A C 1
ATOM 2457 O O . THR A 1 301 ? 67.587 97.447 25.392 1.00 81.25 301 THR A O 1
ATOM 2460 N N . LEU A 1 302 ? 66.633 97.029 23.401 1.00 80.25 302 LEU A N 1
ATOM 2461 C CA . LEU A 1 302 ? 67.143 98.223 22.723 1.00 80.25 302 LEU A CA 1
ATOM 2462 C C . LEU A 1 302 ? 66.655 99.507 23.403 1.00 80.25 302 LEU A C 1
ATOM 2464 O O . LEU A 1 302 ? 67.467 100.368 23.725 1.00 80.25 302 LEU A O 1
ATOM 2468 N N . TYR A 1 303 ? 65.360 99.621 23.697 1.00 75.38 303 TYR A N 1
ATOM 2469 C CA . TYR A 1 303 ? 64.787 100.780 24.382 1.00 75.38 303 TYR A CA 1
ATOM 2470 C C . TYR A 1 303 ? 65.395 100.988 25.770 1.00 75.38 303 TYR A C 1
ATOM 2472 O O . TYR A 1 303 ? 65.743 102.115 26.126 1.00 75.38 303 TYR A O 1
ATOM 2480 N N . LYS A 1 304 ? 65.583 99.906 26.537 1.00 77.88 304 LYS A N 1
ATOM 2481 C CA . LYS A 1 304 ? 66.257 99.958 27.838 1.00 77.88 304 LYS A CA 1
ATOM 2482 C C . LYS A 1 304 ? 67.703 100.436 27.705 1.00 77.88 304 LYS A C 1
ATOM 2484 O O . LYS A 1 304 ? 68.128 101.273 28.497 1.00 77.88 304 LYS A O 1
ATOM 2489 N N . ASN A 1 305 ? 68.427 99.955 26.694 1.00 78.38 305 ASN A N 1
ATOM 2490 C CA . ASN A 1 305 ? 69.806 100.364 26.431 1.00 78.38 305 ASN A CA 1
ATOM 2491 C C . ASN A 1 305 ? 69.909 101.839 26.002 1.00 78.38 305 ASN A C 1
ATOM 2493 O O . ASN A 1 305 ? 70.831 102.521 26.432 1.00 78.38 305 ASN A O 1
ATOM 2497 N N . PHE A 1 306 ? 68.967 102.347 25.199 1.00 74.88 306 PHE A N 1
ATOM 2498 C CA . PHE A 1 306 ? 68.990 103.735 24.717 1.00 74.88 306 PHE A CA 1
ATOM 2499 C C . PHE A 1 306 ? 68.472 104.764 25.732 1.00 74.88 306 PHE A C 1
ATOM 2501 O O . PHE A 1 306 ? 68.965 105.887 25.760 1.00 74.88 306 PHE A O 1
ATOM 2508 N N . THR A 1 307 ? 67.473 104.421 26.551 1.00 72.56 307 THR A N 1
ATOM 2509 C CA . THR A 1 307 ? 66.781 105.396 27.423 1.00 72.56 307 THR A CA 1
ATOM 2510 C C . THR A 1 307 ? 67.083 105.232 28.913 1.00 72.56 307 THR A C 1
ATOM 2512 O O . THR A 1 307 ? 66.693 106.082 29.715 1.00 72.56 307 THR A O 1
ATOM 2515 N N . GLY A 1 308 ? 67.726 104.129 29.314 1.00 71.44 308 GLY A N 1
ATOM 2516 C CA . GLY A 1 308 ? 67.985 103.799 30.719 1.00 71.44 308 GLY A CA 1
ATOM 2517 C C . GLY A 1 308 ? 66.732 103.447 31.537 1.00 71.44 308 GLY A C 1
ATOM 2518 O O . GLY A 1 308 ? 66.834 103.250 32.747 1.00 71.44 308 GLY A O 1
ATOM 2519 N N . LYS A 1 309 ? 65.548 103.353 30.909 1.00 65.69 309 LYS A N 1
ATOM 2520 C CA . LYS A 1 309 ? 64.252 103.042 31.545 1.00 65.69 309 LYS A CA 1
ATOM 2521 C C . LYS A 1 309 ? 63.593 101.828 30.874 1.00 65.69 309 LYS A C 1
ATOM 2523 O O . LYS A 1 309 ? 63.867 101.523 29.717 1.00 65.69 309 LYS A O 1
ATOM 2528 N N . ASN A 1 310 ? 62.714 101.115 31.584 1.00 71.69 310 ASN A N 1
ATOM 2529 C CA . ASN A 1 310 ? 61.929 100.035 30.968 1.00 71.69 310 ASN A CA 1
ATOM 2530 C C . ASN A 1 310 ? 60.883 100.619 29.998 1.00 71.69 310 ASN A C 1
ATOM 2532 O O . ASN A 1 310 ? 60.283 101.649 30.298 1.00 71.69 310 ASN A O 1
ATOM 2536 N N . MET A 1 311 ? 60.670 99.956 28.854 1.00 67.00 311 MET A N 1
ATOM 2537 C CA . MET A 1 311 ? 59.616 100.318 27.892 1.00 67.00 311 MET A CA 1
ATOM 2538 C C . MET A 1 311 ? 58.224 100.163 28.550 1.00 67.00 311 MET A C 1
ATOM 2540 O O . MET A 1 311 ? 58.044 99.148 29.238 1.00 67.00 311 MET A O 1
ATOM 2544 N N . PRO A 1 312 ? 57.307 101.147 28.402 1.00 59.56 312 PRO A N 1
ATOM 2545 C CA . PRO A 1 312 ? 55.955 101.105 28.972 1.00 59.56 312 PRO A CA 1
ATOM 2546 C C . PRO A 1 312 ? 55.087 99.972 28.418 1.00 59.56 312 PRO A C 1
ATOM 2548 O O . PRO A 1 312 ? 55.300 99.567 27.250 1.00 59.56 312 PRO A O 1
#

pLDDT: mean 83.76, std 17.97, range [31.0, 97.75]

Sequence (312 aa):
MSGLEMFWGGAPKPLNEDIDTRGEFELTRDVDNEGESEPESLRVPGGVAAIAKKITADYDSDDGRIIELKQQSYSDEYVAGKLQQEGRVRYVGKTIGSRWNRLRKVLEDRNDELLDDELSDWHVGEDEMVTKIKAEVDKKYESTYKQLQEKKWKEVSIYLADKIGKRKYTAKACEERFEAIKAGTALLPIELDDDQAGRRQMREQRIAKAKADRAANEEAVRMAAELKKAKQDACKRAKEERQAKRDEETARKNQELRERNRIKRERGIIRQKLKDARVIRLAEMRAQRDWQMEKWRGEKTLYKNFTGKNMP